Protein AF-A0A9P9MGA3-F1 (afdb_monomer_lite)

Radius of gyration: 17.03 Å; chains: 1; bounding box: 45×36×57 Å

Structure (mmCIF, N/CA/C/O backbone):
data_AF-A0A9P9MGA3-F1
#
_entry.id   AF-A0A9P9MGA3-F1
#
loop_
_atom_site.group_PDB
_atom_site.id
_atom_site.type_symbol
_atom_site.label_atom_id
_atom_site.label_alt_id
_atom_site.label_comp_id
_atom_site.label_asym_id
_atom_site.label_entity_id
_atom_site.label_seq_id
_atom_site.pdbx_PDB_ins_code
_atom_site.Cartn_x
_atom_site.Cartn_y
_atom_site.Cartn_z
_atom_site.occupancy
_atom_site.B_iso_or_equiv
_atom_site.auth_seq_id
_atom_site.auth_comp_id
_atom_site.auth_asym_id
_atom_site.auth_atom_id
_atom_site.pdbx_PDB_model_num
ATOM 1 N N . MET A 1 1 ? 17.250 9.317 36.294 1.00 40.47 1 MET A N 1
ATOM 2 C CA . MET A 1 1 ? 15.876 8.957 35.886 1.00 40.47 1 MET A CA 1
ATOM 3 C C . MET A 1 1 ? 15.989 7.910 34.793 1.00 40.47 1 MET A C 1
ATOM 5 O O . MET A 1 1 ? 16.502 8.236 33.733 1.00 40.47 1 MET A O 1
ATOM 9 N N . ASN A 1 2 ? 15.605 6.663 35.073 1.00 36.94 2 ASN A N 1
ATOM 10 C CA . ASN A 1 2 ? 15.512 5.623 34.048 1.00 36.94 2 ASN A CA 1
ATOM 11 C C . ASN A 1 2 ? 14.217 5.857 33.276 1.00 36.94 2 ASN A C 1
ATOM 13 O O . ASN A 1 2 ? 13.136 5.728 33.847 1.00 36.94 2 ASN A O 1
ATOM 17 N N . VAL A 1 3 ? 14.331 6.238 32.006 1.00 36.50 3 VAL A N 1
ATOM 18 C CA . VAL A 1 3 ? 13.194 6.196 31.087 1.00 36.50 3 VAL A CA 1
ATOM 19 C C . VAL A 1 3 ? 12.823 4.718 30.948 1.00 36.50 3 VAL A C 1
ATOM 21 O O . VAL A 1 3 ? 13.708 3.925 30.614 1.00 36.50 3 VAL A O 1
ATOM 24 N N . PRO A 1 4 ? 11.580 4.305 31.244 1.00 37.50 4 PRO A N 1
ATOM 25 C CA . PRO A 1 4 ? 11.158 2.938 30.997 1.00 37.50 4 PRO A CA 1
ATOM 26 C C . PRO A 1 4 ? 11.356 2.645 29.508 1.00 37.50 4 PRO A C 1
ATOM 28 O O . PRO A 1 4 ? 10.735 3.287 28.661 1.00 37.50 4 PRO A O 1
ATOM 31 N N . GLN A 1 5 ? 12.249 1.708 29.184 1.00 38.81 5 GLN A N 1
ATOM 32 C CA . GLN A 1 5 ? 12.268 1.097 27.863 1.00 38.81 5 GLN A CA 1
ATOM 33 C C . GLN A 1 5 ? 10.964 0.313 27.745 1.00 38.81 5 GLN A C 1
ATOM 35 O O . GLN A 1 5 ? 10.854 -0.802 28.254 1.00 38.81 5 GLN A O 1
ATOM 40 N N . TYR A 1 6 ? 9.947 0.921 27.135 1.00 43.69 6 TYR A N 1
ATOM 41 C CA . TYR A 1 6 ? 8.813 0.156 26.640 1.00 43.69 6 TYR A CA 1
ATOM 42 C C . TYR A 1 6 ? 9.375 -0.942 25.730 1.00 43.69 6 TYR A C 1
ATOM 44 O O . TYR A 1 6 ? 10.249 -0.639 24.910 1.00 43.69 6 TYR A O 1
ATOM 52 N N . PRO A 1 7 ? 8.947 -2.208 25.877 1.00 50.94 7 PRO A N 1
ATOM 53 C CA . PRO A 1 7 ? 9.358 -3.237 24.941 1.00 50.94 7 PRO A CA 1
ATOM 54 C C . PRO A 1 7 ? 8.914 -2.773 23.555 1.00 50.94 7 PRO A C 1
ATOM 56 O O . PRO A 1 7 ? 7.721 -2.571 23.324 1.00 50.94 7 PRO A O 1
ATOM 59 N N . PHE A 1 8 ? 9.878 -2.532 22.663 1.00 59.22 8 PHE A N 1
ATOM 60 C CA . PHE A 1 8 ? 9.578 -2.246 21.268 1.00 59.22 8 PHE A CA 1
ATOM 61 C C . PHE A 1 8 ? 8.663 -3.364 20.765 1.00 59.22 8 PHE A C 1
ATOM 63 O O . PHE A 1 8 ? 8.962 -4.546 20.962 1.00 59.22 8 PHE A O 1
ATOM 70 N N . ALA A 1 9 ? 7.523 -2.994 20.176 1.00 69.62 9 ALA A N 1
ATOM 71 C CA . ALA A 1 9 ? 6.672 -3.963 19.503 1.00 69.62 9 ALA A CA 1
ATOM 72 C C . ALA A 1 9 ? 7.533 -4.760 18.505 1.00 69.62 9 ALA A C 1
ATOM 74 O O . ALA A 1 9 ? 8.448 -4.178 17.908 1.00 69.62 9 ALA A O 1
ATOM 75 N N . PRO A 1 10 ? 7.291 -6.073 18.336 1.00 81.44 10 PRO A N 1
ATOM 76 C CA . PRO A 1 10 ? 8.063 -6.858 17.388 1.00 81.44 10 PRO A CA 1
ATOM 77 C C . PRO A 1 10 ? 7.968 -6.215 15.997 1.00 81.44 10 PRO A C 1
ATOM 79 O O . PRO A 1 10 ? 6.896 -5.712 15.638 1.00 81.44 10 PRO A O 1
ATOM 82 N N . PRO A 1 11 ? 9.057 -6.225 15.211 1.00 84.38 11 PRO A N 1
ATOM 83 C CA . PRO A 1 11 ? 9.019 -5.669 13.872 1.00 84.38 11 PRO A CA 1
ATOM 84 C C . PRO A 1 11 ? 7.942 -6.344 13.021 1.00 84.38 11 PRO A C 1
ATOM 86 O O . PRO A 1 11 ? 7.754 -7.562 13.078 1.00 84.38 11 PRO A O 1
ATOM 89 N N . ILE A 1 12 ? 7.238 -5.551 12.221 1.00 89.12 12 ILE A N 1
ATOM 90 C CA . ILE A 1 12 ? 6.166 -6.026 11.347 1.00 89.12 12 ILE A CA 1
ATOM 91 C C . ILE A 1 12 ? 6.763 -6.389 9.992 1.00 89.12 12 ILE A C 1
ATOM 93 O O . ILE A 1 12 ? 7.404 -5.555 9.360 1.00 89.12 12 ILE A O 1
ATOM 97 N N . ASP A 1 13 ? 6.525 -7.609 9.518 1.00 89.75 13 ASP A N 1
ATOM 98 C CA . ASP A 1 13 ? 6.908 -7.999 8.159 1.00 89.75 13 ASP A CA 1
ATOM 99 C C . ASP A 1 13 ? 6.051 -7.253 7.125 1.00 89.75 13 ASP A C 1
ATOM 101 O O . ASP A 1 13 ? 4.822 -7.352 7.124 1.00 89.75 13 ASP A O 1
ATOM 105 N N . PHE A 1 14 ? 6.700 -6.525 6.220 1.00 88.88 14 PHE A N 1
ATOM 106 C CA . PHE A 1 14 ? 6.055 -5.765 5.159 1.00 88.88 14 PHE A CA 1
ATOM 107 C C . PHE A 1 14 ? 5.218 -6.642 4.219 1.00 88.88 14 PHE A C 1
ATOM 109 O O . PHE A 1 14 ? 4.205 -6.180 3.696 1.00 88.88 14 PHE A O 1
ATOM 116 N N . ASN A 1 15 ? 5.576 -7.917 4.038 1.00 89.56 15 ASN A N 1
ATOM 117 C CA . ASN A 1 15 ? 4.780 -8.871 3.258 1.00 89.56 15 ASN A CA 1
ATOM 118 C C . ASN A 1 15 ? 3.407 -9.161 3.877 1.00 89.56 15 ASN A C 1
ATOM 120 O O . ASN A 1 15 ? 2.505 -9.618 3.175 1.00 89.56 15 ASN A O 1
ATOM 124 N N . HIS A 1 16 ? 3.218 -8.840 5.159 1.00 92.56 16 HIS A N 1
ATOM 125 C CA . HIS A 1 16 ? 1.940 -8.924 5.863 1.00 92.56 16 HIS A CA 1
ATOM 126 C C . HIS A 1 16 ? 1.217 -7.573 5.948 1.00 92.56 16 HIS A C 1
ATOM 128 O O . HIS A 1 16 ? 0.348 -7.391 6.798 1.00 92.56 16 HIS A O 1
ATOM 134 N N . CYS A 1 17 ? 1.549 -6.634 5.063 1.00 93.69 17 CYS A N 1
ATOM 135 C CA . CYS A 1 17 ? 0.910 -5.328 4.975 1.00 93.69 17 CYS A CA 1
ATOM 136 C C . CYS A 1 17 ? 0.296 -5.090 3.591 1.00 93.69 17 CYS A C 1
ATOM 138 O O . CYS A 1 17 ? 0.712 -5.672 2.580 1.00 93.69 17 CYS A O 1
ATOM 140 N N . PHE A 1 18 ? -0.665 -4.168 3.534 1.00 94.75 18 PHE A N 1
ATOM 141 C CA . PHE A 1 18 ? -1.091 -3.549 2.278 1.00 94.75 18 PHE A CA 1
ATOM 142 C C . PHE A 1 18 ? -0.451 -2.181 2.157 1.00 94.75 18 PHE A C 1
ATOM 144 O O . PHE A 1 18 ? -0.343 -1.447 3.133 1.00 94.75 18 PHE A O 1
ATOM 151 N N . ALA A 1 19 ? -0.021 -1.840 0.955 1.00 92.25 19 ALA A N 1
ATOM 152 C CA . ALA A 1 19 ? 0.722 -0.630 0.692 1.00 92.25 19 ALA A CA 1
ATOM 153 C C . ALA A 1 19 ? 0.203 0.058 -0.565 1.00 92.25 19 ALA A C 1
ATOM 155 O O . ALA A 1 19 ? -0.218 -0.587 -1.529 1.00 92.25 19 ALA A O 1
ATOM 156 N N . ARG A 1 20 ? 0.257 1.385 -0.541 1.00 89.69 20 ARG A N 1
ATOM 157 C CA . ARG A 1 20 ? -0.125 2.240 -1.657 1.00 89.69 20 ARG A CA 1
ATOM 158 C C . ARG A 1 20 ? 0.846 3.396 -1.787 1.00 89.69 20 ARG A C 1
ATOM 160 O O . ARG A 1 20 ? 1.176 4.054 -0.803 1.00 89.69 20 ARG A O 1
ATOM 167 N N . TRP A 1 21 ? 1.212 3.673 -3.029 1.00 86.38 21 TRP A N 1
ATOM 168 C CA . TRP A 1 21 ? 1.960 4.858 -3.413 1.00 86.38 21 TRP A CA 1
ATOM 169 C C . TRP A 1 21 ? 1.022 5.919 -3.983 1.00 86.38 21 TRP A C 1
ATOM 171 O O . TRP A 1 21 ? 0.098 5.603 -4.735 1.00 86.38 21 TRP A O 1
ATOM 181 N N . GLN A 1 22 ? 1.266 7.178 -3.642 1.00 85.00 22 GLN A N 1
ATOM 182 C CA . GLN A 1 22 ? 0.522 8.315 -4.174 1.00 85.00 22 GLN A CA 1
ATOM 183 C C . GLN A 1 22 ? 1.463 9.490 -4.424 1.00 85.00 22 GLN A C 1
ATOM 185 O O . GLN A 1 22 ? 2.187 9.903 -3.525 1.00 85.00 22 GLN A O 1
ATOM 190 N N . ILE A 1 23 ? 1.418 10.064 -5.625 1.00 82.12 23 ILE A N 1
ATOM 191 C CA . ILE A 1 23 ? 2.035 11.366 -5.895 1.00 82.12 23 ILE A CA 1
ATOM 192 C C . ILE A 1 23 ? 1.076 12.446 -5.364 1.00 82.12 23 ILE A C 1
ATOM 194 O O . ILE A 1 23 ? -0.118 12.388 -5.682 1.00 82.12 23 ILE A O 1
ATOM 198 N N . PRO A 1 24 ? 1.545 1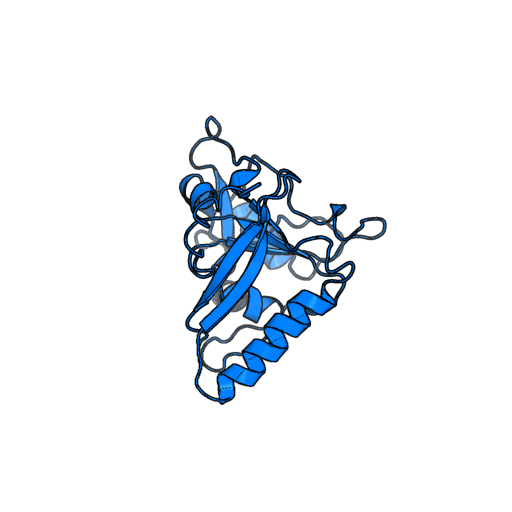3.408 -4.550 1.00 82.56 24 PRO A N 1
ATOM 199 C CA . PRO A 1 24 ? 0.743 14.547 -4.134 1.00 82.56 24 PRO A CA 1
ATOM 200 C C . PRO A 1 24 ? 0.173 15.287 -5.342 1.00 82.56 24 PRO A C 1
ATOM 202 O O . PRO A 1 24 ? 0.877 15.556 -6.317 1.00 82.56 24 PRO A O 1
ATOM 205 N N . ARG A 1 25 ? -1.119 15.611 -5.287 1.00 83.00 25 ARG A N 1
ATOM 206 C CA . ARG A 1 25 ? -1.771 16.414 -6.326 1.00 83.00 25 ARG A CA 1
ATOM 207 C C . ARG A 1 25 ? -1.275 17.858 -6.252 1.00 83.00 25 ARG A C 1
ATOM 209 O O . ARG A 1 25 ? -0.730 18.288 -5.237 1.00 83.00 25 ARG A O 1
ATOM 216 N N . ALA A 1 26 ? -1.513 18.634 -7.308 1.00 83.50 26 ALA A N 1
ATOM 217 C CA . ALA A 1 26 ? -1.229 20.066 -7.288 1.00 83.50 26 ALA A CA 1
ATOM 218 C C . ALA A 1 26 ? -1.895 20.731 -6.065 1.00 83.50 26 ALA A C 1
ATOM 220 O O . ALA A 1 26 ? -3.101 20.599 -5.863 1.00 83.50 26 ALA A O 1
ATOM 221 N N . GLY A 1 27 ? -1.094 21.409 -5.239 1.00 84.56 27 GLY A N 1
ATOM 222 C CA . GLY A 1 27 ? -1.546 22.045 -3.996 1.00 84.56 27 GLY A CA 1
ATOM 223 C C . GLY A 1 27 ? -1.578 21.140 -2.757 1.00 84.56 27 GLY A C 1
ATOM 224 O O . GLY A 1 27 ? -1.837 21.649 -1.672 1.00 84.56 27 GLY A O 1
ATOM 225 N N . GLN A 1 28 ? -1.292 19.839 -2.880 1.00 83.38 28 GLN A N 1
ATOM 226 C CA . GLN A 1 28 ? -1.127 18.938 -1.735 1.00 83.38 28 GLN A CA 1
ATOM 227 C C . GLN A 1 28 ? 0.335 18.867 -1.299 1.00 83.38 28 GLN A C 1
ATOM 229 O O . GLN A 1 28 ? 1.242 18.755 -2.124 1.00 83.38 28 GLN A O 1
ATOM 234 N N . THR A 1 29 ? 0.563 18.849 0.012 1.00 81.81 29 THR A N 1
ATOM 235 C CA . THR A 1 29 ? 1.841 18.404 0.571 1.00 81.81 29 THR A CA 1
ATOM 236 C C . THR A 1 29 ? 1.918 16.873 0.575 1.00 81.81 29 THR A C 1
ATOM 238 O O . THR A 1 29 ? 0.903 16.177 0.472 1.00 81.81 29 THR A O 1
ATOM 241 N N . SER A 1 30 ? 3.115 16.316 0.776 1.00 76.88 30 SER A N 1
ATOM 242 C CA . SER A 1 30 ? 3.289 14.878 1.041 1.00 76.88 30 SER A CA 1
ATOM 243 C C . SER A 1 30 ? 2.470 14.407 2.250 1.00 76.88 30 SER A C 1
ATOM 245 O O . SER A 1 30 ? 2.002 13.274 2.302 1.00 76.88 30 SER A O 1
ATOM 247 N N . LEU A 1 31 ? 2.251 15.295 3.220 1.00 76.94 31 LEU A N 1
ATOM 248 C CA . LEU A 1 31 ? 1.444 15.017 4.397 1.00 76.94 31 LEU A CA 1
ATOM 249 C C . LEU A 1 31 ? -0.048 14.874 4.044 1.00 76.94 31 LEU A C 1
ATOM 251 O O . LEU A 1 31 ? -0.714 13.978 4.565 1.00 76.94 31 LEU A O 1
ATOM 255 N N . ASP A 1 32 ? -0.550 15.715 3.141 1.00 80.81 32 ASP A N 1
ATOM 256 C CA . ASP A 1 32 ? -1.950 15.712 2.688 1.00 80.81 32 ASP A CA 1
ATOM 257 C C . ASP A 1 32 ? -2.254 14.551 1.737 1.00 80.81 32 ASP A C 1
ATOM 259 O O . ASP A 1 32 ? -3.390 14.095 1.638 1.00 80.81 32 ASP A O 1
ATOM 263 N N . ALA A 1 33 ? -1.234 14.060 1.031 1.00 80.19 33 ALA A N 1
ATOM 264 C CA . ALA A 1 33 ? -1.350 12.939 0.104 1.00 80.19 33 ALA A CA 1
ATOM 265 C C . ALA A 1 33 ? -1.396 11.564 0.798 1.00 80.19 33 ALA A C 1
ATOM 267 O O . ALA A 1 33 ? -1.550 10.541 0.127 1.00 80.19 33 ALA A O 1
ATOM 268 N N . ARG A 1 34 ? -1.261 11.518 2.131 1.00 82.81 34 ARG A N 1
ATOM 269 C CA . ARG A 1 34 ? -1.417 10.289 2.918 1.00 82.81 34 ARG A CA 1
ATOM 270 C C . ARG A 1 34 ? -2.865 9.811 2.890 1.00 82.81 34 ARG A C 1
ATOM 272 O O . ARG A 1 34 ? -3.807 10.597 2.827 1.00 82.81 34 ARG A O 1
ATOM 279 N N . VAL A 1 35 ? -3.047 8.500 2.996 1.00 80.19 35 VAL A N 1
ATOM 280 C CA . VAL A 1 35 ? -4.376 7.915 3.165 1.00 80.19 35 VAL A CA 1
ATOM 281 C C . VAL A 1 35 ? -4.889 8.196 4.579 1.00 80.19 35 VAL A C 1
ATOM 283 O O . VAL A 1 35 ? -4.272 7.782 5.554 1.00 80.19 35 VAL A O 1
ATOM 286 N N . THR A 1 36 ? -6.032 8.876 4.676 1.00 71.12 36 THR A N 1
ATOM 287 C CA . THR A 1 36 ? -6.698 9.218 5.948 1.00 71.12 36 THR A CA 1
ATOM 288 C C . THR A 1 36 ? -8.091 8.591 6.092 1.00 71.12 36 THR A C 1
ATOM 290 O O . THR A 1 36 ? -8.759 8.784 7.104 1.00 71.12 36 THR A O 1
ATOM 293 N N . GLN A 1 37 ? -8.552 7.850 5.080 1.00 82.56 37 GLN A N 1
ATOM 294 C CA . GLN A 1 37 ? -9.891 7.259 5.050 1.00 82.56 37 GLN A CA 1
ATOM 295 C C . GLN A 1 37 ? -10.009 6.118 6.064 1.00 82.56 37 GLN A C 1
ATOM 297 O O . GLN A 1 37 ? -9.128 5.274 6.156 1.00 82.56 37 GLN A O 1
ATOM 302 N N . THR A 1 38 ? -11.101 6.057 6.818 1.00 83.62 38 THR A N 1
ATOM 303 C CA . THR A 1 38 ? -11.350 4.994 7.814 1.00 83.62 38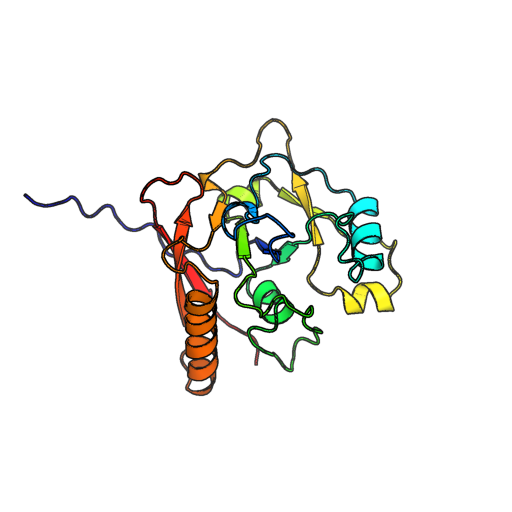 THR A CA 1
ATOM 304 C C . THR A 1 38 ? -12.321 3.927 7.311 1.00 83.62 38 THR A C 1
ATOM 306 O O . THR A 1 38 ? -12.351 2.813 7.835 1.00 83.62 38 THR A O 1
ATOM 309 N N . VAL A 1 39 ? -13.079 4.258 6.264 1.00 84.94 39 VAL A N 1
ATOM 310 C CA . VAL A 1 39 ? -14.063 3.396 5.615 1.00 84.94 39 VAL A CA 1
ATOM 311 C C . VAL A 1 39 ? -13.662 3.188 4.165 1.00 84.94 39 VAL A C 1
ATOM 313 O O . VAL A 1 39 ? -13.370 4.145 3.448 1.00 84.94 39 VAL A O 1
ATOM 316 N N . TRP A 1 40 ? -13.665 1.925 3.753 1.00 88.62 40 TRP A N 1
ATOM 317 C CA . TRP A 1 40 ? -13.379 1.486 2.394 1.00 88.62 40 TRP A CA 1
ATOM 318 C C . TRP A 1 40 ? -14.529 0.625 1.903 1.00 88.62 40 TRP A C 1
ATOM 320 O O . TRP A 1 40 ? -14.913 -0.318 2.591 1.00 88.62 40 TRP A O 1
ATOM 330 N N . ALA A 1 41 ? -15.041 0.934 0.717 1.00 91.62 41 ALA A N 1
ATOM 331 C CA . ALA A 1 41 ? -16.181 0.247 0.119 1.00 91.62 41 ALA A CA 1
ATOM 332 C C . ALA A 1 41 ? -15.977 0.039 -1.390 1.00 91.62 41 ALA A C 1
ATOM 334 O O . ALA A 1 41 ? -16.908 0.215 -2.171 1.00 91.62 41 ALA A O 1
ATOM 335 N N . GLN A 1 42 ? -14.745 -0.268 -1.821 1.00 91.94 42 GLN A N 1
ATOM 336 C CA . GLN A 1 42 ? -14.482 -0.480 -3.246 1.00 91.94 42 GLN A CA 1
ATOM 337 C C . GLN A 1 42 ? -15.227 -1.720 -3.739 1.00 91.94 42 GLN A C 1
ATOM 339 O O . GLN A 1 42 ? -15.232 -2.766 -3.088 1.00 91.94 42 GLN A O 1
ATOM 344 N N . THR A 1 43 ? -15.821 -1.603 -4.917 1.00 92.06 43 THR A N 1
ATOM 345 C CA . THR A 1 43 ? -16.438 -2.713 -5.639 1.00 92.06 43 THR A CA 1
ATOM 346 C C . THR A 1 43 ? -15.526 -3.208 -6.757 1.00 92.06 43 THR A C 1
ATOM 348 O O . THR A 1 43 ? -14.575 -2.532 -7.160 1.00 92.06 43 THR A O 1
ATOM 351 N N . SER A 1 44 ? -15.823 -4.390 -7.291 1.00 91.12 44 SER A N 1
ATOM 352 C CA . SER A 1 44 ? -15.108 -4.953 -8.442 1.00 91.12 44 SER A CA 1
ATOM 353 C C . SER A 1 44 ? -15.209 -4.029 -9.661 1.00 91.12 44 SER A C 1
ATOM 355 O O . SER A 1 44 ? -14.240 -3.860 -10.395 1.00 91.12 44 SER A O 1
ATOM 357 N N . THR A 1 45 ? -16.339 -3.330 -9.820 1.00 89.69 45 THR A N 1
ATOM 358 C CA . THR A 1 45 ? -16.524 -2.295 -10.847 1.00 89.69 45 THR A CA 1
ATOM 359 C C . THR A 1 45 ? -15.596 -1.100 -10.632 1.00 89.69 45 THR A C 1
ATOM 361 O O . THR A 1 45 ? -14.958 -0.664 -11.588 1.00 89.69 45 THR A O 1
ATOM 364 N N . ASP A 1 46 ? -15.467 -0.599 -9.398 1.00 87.12 46 ASP A N 1
ATOM 365 C CA . ASP A 1 46 ? -14.564 0.523 -9.088 1.00 87.12 46 ASP A CA 1
ATOM 366 C C . ASP A 1 46 ? -13.104 0.151 -9.348 1.00 87.12 46 ASP A C 1
ATOM 368 O O . ASP A 1 46 ? -12.335 0.947 -9.894 1.00 87.12 46 ASP A O 1
ATOM 372 N N . PHE A 1 47 ? -12.723 -1.074 -8.975 1.00 88.44 47 PHE A N 1
ATOM 373 C CA . PHE A 1 47 ? -11.402 -1.623 -9.253 1.00 88.44 47 PHE A CA 1
ATOM 374 C C . PHE A 1 47 ? -11.142 -1.693 -10.762 1.00 88.44 47 PHE A C 1
ATOM 376 O O . PHE A 1 47 ? -10.148 -1.154 -11.236 1.00 88.44 47 PHE A O 1
ATOM 383 N N . VAL A 1 48 ? -12.053 -2.292 -11.528 1.00 88.19 48 VAL A N 1
ATOM 384 C CA . VAL A 1 48 ? -11.920 -2.456 -12.985 1.00 88.19 48 VAL A CA 1
ATOM 385 C C . VAL A 1 48 ? -11.866 -1.116 -13.709 1.00 88.19 48 VAL A C 1
ATOM 387 O O . VAL A 1 48 ? -11.032 -0.946 -14.598 1.00 88.19 48 VAL A O 1
ATOM 390 N N . ALA A 1 49 ? -12.722 -0.164 -13.328 1.00 85.81 49 ALA A N 1
ATOM 391 C CA . ALA A 1 49 ? -12.693 1.191 -13.873 1.00 85.81 49 ALA A CA 1
ATOM 392 C C . ALA A 1 49 ? -11.319 1.825 -13.633 1.00 85.81 49 ALA A C 1
ATOM 394 O O . ALA A 1 49 ? -10.640 2.226 -14.572 1.00 85.81 49 ALA A O 1
ATOM 395 N N . THR A 1 50 ? -10.842 1.757 -12.391 1.00 83.62 50 THR A N 1
ATOM 396 C CA . THR A 1 50 ? -9.530 2.281 -12.007 1.00 83.62 50 THR A CA 1
ATOM 397 C C . THR A 1 50 ? -8.374 1.626 -12.769 1.00 83.62 50 THR A C 1
ATOM 399 O O . THR A 1 50 ? -7.404 2.289 -13.128 1.00 83.62 50 THR A O 1
ATOM 402 N N . VAL A 1 51 ? -8.448 0.317 -13.012 1.00 83.44 51 VAL A N 1
ATOM 403 C CA . VAL A 1 51 ? -7.443 -0.417 -13.790 1.00 83.44 51 VAL A CA 1
ATOM 404 C C . VAL A 1 51 ? -7.402 0.065 -15.237 1.00 83.44 51 VAL A C 1
ATOM 406 O O . VAL A 1 51 ? -6.322 0.299 -15.781 1.00 83.44 51 VAL A O 1
ATOM 409 N N . ARG A 1 52 ? -8.566 0.221 -15.869 1.00 84.06 52 ARG A N 1
ATOM 410 C CA . ARG A 1 52 ? -8.665 0.702 -17.255 1.00 84.06 52 ARG A CA 1
ATOM 411 C C . ARG A 1 52 ? -8.178 2.137 -17.384 1.00 84.06 52 ARG A C 1
ATOM 413 O O . ARG A 1 52 ? -7.486 2.466 -18.347 1.00 84.06 52 ARG A O 1
ATOM 420 N N . ASP A 1 53 ? -8.433 2.924 -16.351 1.00 78.69 53 ASP A N 1
ATOM 421 C CA . ASP A 1 53 ? -8.066 4.326 -16.263 1.00 78.69 53 ASP A CA 1
ATOM 422 C C . ASP A 1 53 ? -6.715 4.533 -15.563 1.00 78.69 53 ASP A C 1
ATOM 424 O O . ASP A 1 53 ? -6.390 5.651 -15.185 1.00 78.69 53 ASP A O 1
ATOM 428 N N . MET A 1 54 ? -5.865 3.507 -15.407 1.00 72.19 54 MET A N 1
ATOM 429 C CA . MET A 1 54 ? -4.612 3.612 -14.630 1.00 72.19 54 MET A CA 1
ATOM 430 C C . MET A 1 54 ? -3.632 4.697 -15.128 1.00 72.19 54 MET A C 1
ATOM 432 O O . MET A 1 54 ? -2.739 5.116 -14.391 1.00 72.19 54 MET A O 1
ATOM 436 N N . ASN A 1 55 ? -3.789 5.149 -16.376 1.00 68.06 55 ASN A N 1
ATOM 437 C CA . ASN A 1 55 ? -3.007 6.234 -16.978 1.00 68.06 55 ASN A CA 1
ATOM 438 C C . ASN A 1 55 ? -3.701 7.604 -16.903 1.00 68.06 55 ASN A C 1
ATOM 440 O O . ASN A 1 55 ? -3.114 8.605 -17.312 1.00 68.06 55 ASN A O 1
ATOM 444 N N . ASP A 1 56 ? -4.933 7.662 -16.401 1.00 67.00 56 ASP A N 1
ATOM 445 C CA . ASP A 1 56 ? -5.646 8.904 -16.152 1.00 67.00 56 ASP A CA 1
ATOM 446 C C . ASP A 1 56 ? -5.177 9.522 -14.828 1.00 67.00 56 ASP A C 1
ATOM 448 O O . ASP A 1 56 ? -5.629 9.207 -13.723 1.00 67.00 56 ASP A O 1
ATOM 452 N N . ILE A 1 57 ? -4.205 10.422 -14.956 1.00 58.72 57 ILE A N 1
ATOM 453 C CA . ILE A 1 57 ? -3.589 11.157 -13.847 1.00 58.72 57 ILE A CA 1
ATOM 454 C C . ILE A 1 57 ? -4.550 12.256 -13.320 1.00 58.72 57 ILE A C 1
ATOM 456 O O . ILE A 1 57 ? -4.284 12.866 -12.285 1.00 58.72 57 ILE A O 1
ATOM 460 N N . ALA A 1 58 ? -5.699 12.504 -13.971 1.00 56.72 58 ALA A N 1
ATOM 461 C CA . ALA A 1 58 ? -6.581 13.647 -13.711 1.00 56.72 58 ALA A CA 1
ATOM 462 C C . ALA A 1 58 ? -7.596 13.484 -12.550 1.00 56.72 58 ALA A C 1
ATOM 464 O O . ALA A 1 58 ? -8.503 14.304 -12.424 1.00 56.72 58 ALA A O 1
ATOM 465 N N . ASN A 1 59 ? -7.377 12.536 -11.622 1.00 57.78 59 ASN A N 1
ATOM 466 C CA . ASN A 1 59 ? -8.004 12.417 -10.282 1.00 57.78 59 ASN A CA 1
ATOM 467 C C . ASN A 1 59 ? -9.317 11.619 -10.100 1.00 57.78 59 ASN A C 1
ATOM 469 O O . ASN A 1 59 ? -9.845 11.645 -8.984 1.00 57.78 59 ASN A O 1
ATOM 473 N N . GLY A 1 60 ? -9.805 10.862 -11.087 1.00 62.19 60 GLY A N 1
ATOM 474 C CA . GLY A 1 60 ? -11.031 10.045 -10.945 1.00 62.19 60 GLY A CA 1
ATOM 475 C C . GLY A 1 60 ? -10.850 8.663 -10.298 1.00 62.19 60 GLY A C 1
ATOM 476 O O . GLY A 1 60 ? -11.811 8.070 -9.817 1.00 62.19 60 GLY A O 1
ATOM 477 N N . ASN A 1 61 ? -9.619 8.158 -10.260 1.00 67.50 61 ASN A N 1
ATOM 478 C CA . ASN A 1 61 ? -9.343 6.774 -9.892 1.00 67.50 61 ASN A CA 1
ATOM 479 C C . ASN A 1 61 ? -9.483 6.482 -8.402 1.00 67.50 61 ASN A C 1
ATOM 481 O O . ASN A 1 61 ? -9.000 7.237 -7.547 1.00 67.50 61 ASN A O 1
ATOM 485 N N . SER A 1 62 ? -10.063 5.319 -8.098 1.00 72.94 62 SER A N 1
ATOM 486 C CA . SER A 1 62 ? -10.062 4.811 -6.734 1.00 72.94 62 SER A CA 1
ATOM 487 C C . SER A 1 62 ? -8.634 4.450 -6.303 1.00 72.94 62 SER A C 1
ATOM 489 O O . SER A 1 62 ? -7.804 4.043 -7.116 1.00 72.94 62 SER A O 1
ATOM 491 N N . PRO A 1 63 ? -8.298 4.578 -5.015 1.00 77.19 63 PRO A N 1
ATOM 492 C CA . PRO A 1 63 ? -7.017 4.114 -4.498 1.00 77.19 63 PRO A CA 1
ATOM 493 C C . PRO A 1 63 ? -6.801 2.616 -4.773 1.00 77.19 63 PRO A C 1
ATOM 495 O O . PRO A 1 63 ? -7.608 1.786 -4.364 1.00 77.19 63 PRO A O 1
ATOM 498 N N . LEU A 1 64 ? -5.705 2.265 -5.445 1.00 84.88 64 LEU A N 1
ATOM 499 C CA . LEU A 1 64 ? -5.281 0.876 -5.631 1.00 84.88 64 LEU A CA 1
ATOM 500 C C . LEU A 1 64 ? -4.251 0.466 -4.577 1.00 84.88 64 LEU A C 1
ATOM 502 O O . LEU A 1 64 ? -3.421 1.280 -4.159 1.00 84.88 64 LEU A O 1
ATOM 506 N N . TRP A 1 65 ? -4.285 -0.807 -4.188 1.00 91.88 65 TRP A N 1
ATOM 507 C CA . TRP A 1 65 ? -3.457 -1.379 -3.130 1.00 91.88 65 TRP A CA 1
ATOM 508 C C . TRP A 1 65 ? -2.632 -2.556 -3.635 1.00 91.88 65 TRP A C 1
ATOM 510 O O . TRP A 1 65 ? -3.033 -3.278 -4.546 1.00 91.88 65 TRP A O 1
ATOM 520 N N . LEU A 1 66 ? -1.470 -2.752 -3.016 1.00 92.31 66 LEU A N 1
ATOM 521 C CA . L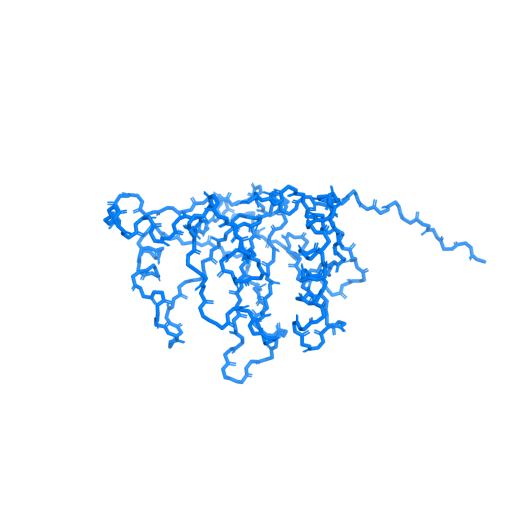EU A 1 66 ? -0.554 -3.851 -3.296 1.00 92.31 66 LEU A CA 1
ATOM 522 C C . LEU A 1 66 ? -0.163 -4.558 -1.998 1.00 92.31 66 LEU A C 1
ATOM 524 O O . LEU A 1 66 ? -0.131 -3.948 -0.930 1.00 92.31 66 LEU A O 1
ATOM 528 N N . SER A 1 67 ? 0.172 -5.845 -2.080 1.00 90.25 67 SER A N 1
ATOM 529 C CA . SER A 1 67 ? 0.698 -6.596 -0.934 1.00 90.25 67 SER A CA 1
ATOM 530 C C . SER A 1 67 ? 2.217 -6.459 -0.837 1.00 90.25 67 SER A C 1
ATOM 532 O O . SER A 1 67 ? 2.927 -6.808 -1.785 1.00 90.25 67 SER A O 1
ATOM 534 N N . GLY A 1 68 ? 2.691 -5.982 0.318 1.00 88.25 68 GLY A N 1
ATOM 535 C CA . GLY A 1 68 ? 4.101 -5.903 0.701 1.00 88.25 68 GLY A CA 1
ATOM 536 C C . GLY A 1 68 ? 5.065 -5.556 -0.425 1.00 88.25 68 GLY A C 1
ATOM 537 O O . GLY A 1 68 ? 4.913 -4.533 -1.093 1.00 88.25 68 GLY A O 1
ATOM 538 N N . ASN A 1 69 ? 6.047 -6.431 -0.661 1.00 85.81 69 ASN A N 1
ATOM 539 C CA . ASN A 1 69 ? 7.137 -6.214 -1.619 1.00 85.81 69 ASN A CA 1
ATOM 540 C C . ASN A 1 69 ? 6.677 -5.916 -3.058 1.00 85.81 69 ASN A C 1
ATOM 542 O O . ASN A 1 69 ? 7.429 -5.296 -3.814 1.00 85.81 69 ASN A O 1
ATOM 546 N N . SER A 1 70 ? 5.447 -6.283 -3.434 1.00 87.94 70 SER A N 1
ATOM 547 C CA . SER A 1 70 ? 4.876 -5.912 -4.736 1.00 87.94 70 SER A CA 1
ATOM 548 C C . SER A 1 70 ? 4.707 -4.398 -4.870 1.00 87.94 70 SER A C 1
ATOM 550 O O . SER A 1 70 ? 4.902 -3.850 -5.948 1.0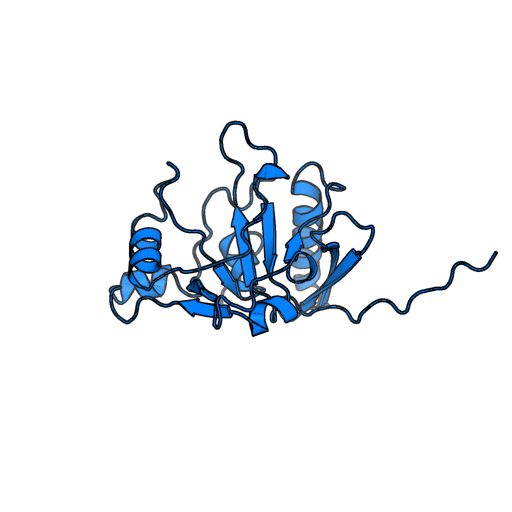0 87.94 70 SER A O 1
ATOM 552 N N . ALA A 1 71 ? 4.421 -3.687 -3.776 1.00 89.06 71 ALA A N 1
ATOM 553 C CA . ALA A 1 71 ? 4.315 -2.230 -3.794 1.00 89.06 71 ALA A CA 1
ATOM 554 C C . ALA A 1 71 ? 5.632 -1.555 -4.202 1.00 89.06 71 ALA A C 1
ATOM 556 O O . ALA A 1 71 ? 5.619 -0.533 -4.881 1.00 89.06 71 ALA A O 1
ATOM 557 N N . LEU A 1 72 ? 6.774 -2.120 -3.803 1.00 86.06 72 LEU A N 1
ATOM 558 C CA . LEU A 1 72 ? 8.097 -1.575 -4.121 1.00 86.06 72 LEU A CA 1
ATOM 559 C C . LEU A 1 72 ? 8.475 -1.814 -5.588 1.00 86.06 72 LEU A C 1
ATOM 561 O O . LEU A 1 72 ? 8.987 -0.904 -6.239 1.00 86.06 72 LEU A O 1
ATOM 565 N N . LEU A 1 73 ? 8.176 -3.005 -6.117 1.00 84.81 73 LEU A N 1
ATOM 566 C CA . LEU A 1 73 ? 8.332 -3.311 -7.542 1.00 84.81 73 LEU A CA 1
ATOM 567 C C . LEU A 1 73 ? 7.439 -2.399 -8.397 1.00 84.81 73 LEU A C 1
ATOM 569 O O . LEU A 1 73 ? 7.883 -1.866 -9.410 1.00 84.81 73 LEU A O 1
ATOM 573 N N . TYR A 1 74 ? 6.190 -2.183 -7.969 1.00 86.62 74 TYR A N 1
ATOM 574 C CA . TYR A 1 74 ? 5.224 -1.371 -8.708 1.00 86.62 74 TYR A CA 1
ATOM 575 C C . TYR A 1 74 ? 5.638 0.097 -8.767 1.00 86.62 74 TYR A C 1
ATOM 577 O O . TYR A 1 74 ? 5.466 0.752 -9.789 1.00 86.62 74 TYR A O 1
ATOM 585 N N . ALA A 1 75 ? 6.246 0.608 -7.696 1.00 85.25 75 ALA A N 1
ATOM 586 C CA . ALA A 1 75 ? 6.819 1.946 -7.690 1.00 85.25 75 ALA A CA 1
ATOM 587 C C . ALA A 1 75 ? 8.181 2.046 -8.393 1.00 85.25 75 ALA A C 1
ATOM 589 O O . ALA A 1 75 ? 8.725 3.139 -8.474 1.00 85.25 75 ALA A O 1
ATOM 590 N N . GLY A 1 76 ? 8.755 0.940 -8.879 1.00 83.25 76 GLY A N 1
ATOM 591 C CA . GLY A 1 76 ? 10.057 0.941 -9.549 1.00 83.25 76 GLY A CA 1
ATOM 592 C C . GLY A 1 76 ? 11.246 1.165 -8.615 1.00 83.25 76 GLY A C 1
ATOM 593 O O . GLY A 1 76 ? 12.330 1.493 -9.089 1.00 83.25 76 GLY A O 1
ATOM 594 N N . ILE A 1 77 ? 11.062 0.978 -7.303 1.00 80.56 77 ILE A N 1
ATOM 595 C CA . ILE A 1 77 ? 12.123 1.141 -6.297 1.00 80.56 77 ILE A CA 1
ATOM 596 C C . ILE A 1 77 ? 13.208 0.073 -6.459 1.00 80.56 77 ILE A C 1
ATOM 598 O O . ILE A 1 77 ? 14.390 0.366 -6.298 1.00 80.56 77 ILE A O 1
ATOM 602 N N . TYR A 1 78 ? 12.810 -1.146 -6.821 1.00 76.38 78 TYR A N 1
ATOM 603 C CA . TYR A 1 78 ? 13.716 -2.186 -7.301 1.00 76.38 78 TYR A CA 1
ATOM 604 C C . TYR A 1 78 ? 13.051 -2.968 -8.440 1.00 76.38 78 TYR A C 1
ATOM 606 O O . TYR A 1 78 ? 11.872 -2.768 -8.745 1.00 76.38 78 TYR A O 1
ATOM 614 N N . ARG A 1 79 ? 13.813 -3.846 -9.096 1.00 74.75 79 ARG A N 1
ATOM 615 C CA . ARG A 1 79 ? 13.329 -4.721 -10.171 1.00 74.75 79 ARG A CA 1
ATOM 616 C C . ARG A 1 79 ? 13.584 -6.175 -9.793 1.00 74.75 79 ARG A C 1
ATOM 618 O O . ARG A 1 79 ? 14.633 -6.482 -9.244 1.00 74.75 79 ARG A O 1
ATOM 625 N N . CYS A 1 80 ? 12.644 -7.051 -10.123 1.00 74.19 80 CYS A N 1
ATOM 626 C CA . CYS A 1 80 ? 12.774 -8.500 -9.997 1.00 74.19 80 CYS A CA 1
ATOM 627 C C . CYS A 1 80 ? 12.587 -9.104 -11.386 1.00 74.19 80 CYS A C 1
ATOM 629 O O . CYS A 1 80 ? 11.690 -8.686 -12.123 1.00 74.19 80 CYS A O 1
ATOM 631 N N . ARG A 1 81 ? 13.445 -10.055 -11.768 1.00 71.75 81 ARG A N 1
ATOM 632 C CA . ARG A 1 81 ? 13.342 -10.700 -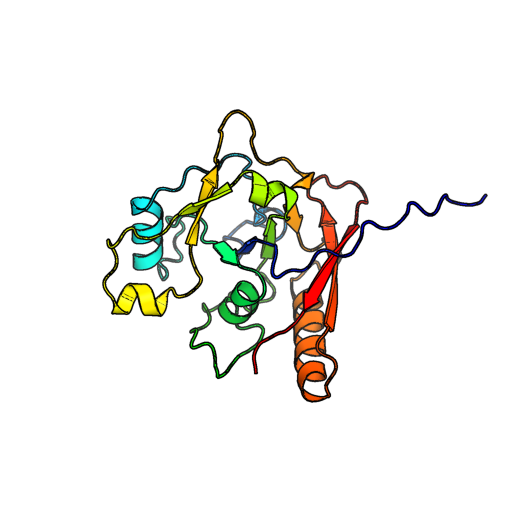13.084 1.00 71.75 81 ARG A CA 1
ATOM 633 C C . ARG A 1 81 ? 12.206 -11.721 -13.115 1.00 71.75 81 ARG A C 1
ATOM 635 O O . ARG A 1 81 ? 11.561 -11.867 -14.150 1.00 71.75 81 ARG A O 1
ATOM 642 N N . ASP A 1 82 ? 11.969 -12.387 -11.990 1.00 75.62 82 ASP A N 1
ATOM 643 C CA . ASP A 1 82 ? 10.994 -13.472 -11.867 1.00 75.62 82 ASP A CA 1
ATOM 644 C C . ASP A 1 82 ? 9.543 -12.973 -11.723 1.00 75.62 82 ASP A C 1
ATOM 646 O O . ASP A 1 82 ? 8.601 -13.727 -11.963 1.00 75.62 82 ASP A O 1
ATOM 650 N N . ILE A 1 83 ? 9.343 -11.696 -11.374 1.00 74.25 83 ILE A N 1
ATOM 651 C CA . ILE A 1 83 ? 8.023 -11.064 -11.258 1.00 74.25 83 ILE A CA 1
ATOM 652 C C . ILE A 1 83 ? 7.887 -9.998 -12.351 1.00 74.25 83 ILE A C 1
ATOM 654 O O . ILE A 1 83 ? 8.373 -8.876 -12.177 1.00 74.25 83 ILE A O 1
ATOM 658 N N . PRO A 1 84 ? 7.218 -10.310 -13.477 1.00 70.00 84 PRO A N 1
ATOM 659 C CA . PRO A 1 84 ? 7.035 -9.360 -14.562 1.00 70.00 84 PRO A CA 1
ATOM 660 C C . PRO A 1 84 ? 6.029 -8.287 -14.139 1.00 70.00 84 PRO A C 1
ATOM 662 O O . PRO A 1 84 ? 4.820 -8.470 -14.251 1.00 70.00 84 PRO A O 1
ATOM 665 N N . MET A 1 85 ? 6.533 -7.155 -13.653 1.00 78.25 85 MET A N 1
ATOM 666 C CA . MET A 1 85 ? 5.717 -5.985 -13.358 1.00 78.25 85 MET A CA 1
ATOM 667 C C . MET A 1 85 ? 6.327 -4.739 -13.980 1.00 78.25 85 MET A C 1
ATOM 669 O O . MET A 1 85 ? 7.496 -4.422 -13.767 1.00 78.25 85 MET A O 1
ATOM 673 N N . THR A 1 86 ? 5.514 -4.028 -14.756 1.00 79.56 86 THR A N 1
ATOM 674 C CA . THR A 1 86 ? 5.868 -2.713 -15.281 1.00 79.56 86 THR A CA 1
ATOM 675 C C . THR A 1 86 ? 5.675 -1.676 -14.177 1.00 79.56 86 THR A C 1
ATOM 677 O O . THR A 1 86 ? 4.557 -1.549 -13.678 1.00 79.56 86 THR A O 1
ATOM 680 N N . PRO A 1 87 ? 6.725 -0.932 -13.782 1.00 83.50 87 PRO A N 1
ATOM 681 C CA . PRO A 1 87 ? 6.575 0.130 -12.801 1.00 83.50 87 PRO A CA 1
ATOM 682 C C . PRO A 1 87 ? 5.648 1.241 -13.292 1.00 83.50 87 PRO A C 1
ATOM 684 O O . PRO A 1 87 ? 5.688 1.617 -14.466 1.00 83.50 87 PRO A O 1
ATOM 687 N N . GLN A 1 88 ? 4.870 1.815 -12.379 1.00 80.81 88 GLN A N 1
ATOM 688 C CA . GLN A 1 88 ? 4.085 3.007 -12.661 1.00 80.81 88 GLN A CA 1
ATOM 689 C C . GLN A 1 88 ? 4.992 4.237 -12.659 1.00 80.81 88 GLN A C 1
ATOM 691 O O . GLN A 1 88 ? 5.689 4.527 -11.683 1.00 80.81 88 GLN A O 1
ATOM 696 N N . TYR A 1 89 ? 4.943 4.987 -13.757 1.00 80.62 89 TYR A N 1
ATOM 697 C CA . TYR A 1 89 ? 5.759 6.178 -13.943 1.00 80.62 89 TYR A CA 1
ATOM 698 C C . TYR A 1 89 ? 5.535 7.212 -12.828 1.00 80.62 89 TYR A C 1
ATOM 700 O O . TYR A 1 89 ? 4.398 7.519 -12.465 1.00 80.62 89 TYR A O 1
ATOM 708 N N . GLY A 1 90 ? 6.630 7.756 -12.294 1.00 77.81 90 GLY A N 1
ATOM 709 C CA . GLY A 1 90 ? 6.618 8.831 -11.303 1.00 77.81 90 GLY A CA 1
ATOM 710 C C . GLY A 1 90 ? 6.382 8.386 -9.858 1.00 77.81 90 GLY A C 1
ATOM 711 O O . GLY A 1 90 ? 6.557 9.203 -8.953 1.00 77.81 90 GLY A O 1
ATOM 712 N N . LEU A 1 91 ? 6.036 7.121 -9.591 1.00 81.88 91 LEU A N 1
ATOM 713 C CA . LEU A 1 91 ? 5.936 6.618 -8.211 1.00 81.88 91 LEU A CA 1
ATOM 714 C C . LEU A 1 91 ? 7.311 6.439 -7.547 1.00 81.88 91 LEU A C 1
ATOM 716 O O . LEU A 1 91 ? 7.414 6.436 -6.318 1.00 81.88 91 LEU A O 1
ATOM 720 N N . ASP A 1 92 ? 8.378 6.383 -8.341 1.00 78.19 92 ASP A N 1
ATOM 721 C CA . ASP A 1 92 ? 9.769 6.462 -7.901 1.00 78.19 92 ASP A CA 1
ATOM 722 C C . ASP A 1 92 ? 10.212 7.895 -7.555 1.00 78.19 92 ASP A C 1
ATOM 724 O O . ASP A 1 92 ? 11.176 8.042 -6.804 1.00 78.19 92 ASP A O 1
ATOM 728 N N . SER A 1 93 ? 9.458 8.936 -7.935 1.00 77.88 93 SER A N 1
ATOM 729 C CA . SER A 1 93 ? 9.776 10.345 -7.630 1.00 77.88 93 SER A CA 1
ATOM 730 C C . SER A 1 93 ? 9.724 10.681 -6.142 1.00 77.88 93 SER A C 1
ATOM 732 O O . SER A 1 93 ? 8.864 10.196 -5.409 1.00 77.88 93 SER A O 1
ATOM 734 N N . ASP A 1 94 ? 10.578 11.578 -5.669 1.00 76.19 94 ASP A N 1
ATOM 735 C CA . ASP A 1 94 ? 10.668 11.887 -4.238 1.00 76.19 94 ASP A CA 1
ATOM 736 C C . ASP A 1 94 ? 9.433 12.575 -3.653 1.00 76.19 94 ASP A C 1
ATOM 738 O O . ASP A 1 94 ? 9.270 12.635 -2.440 1.00 76.19 94 ASP A O 1
ATOM 742 N N . ALA A 1 95 ? 8.520 13.056 -4.490 1.00 76.50 95 ALA A N 1
ATOM 743 C CA . ALA A 1 95 ? 7.234 13.546 -4.019 1.00 76.50 95 ALA A CA 1
ATOM 744 C C . ALA A 1 95 ? 6.300 12.404 -3.577 1.00 76.50 95 ALA A C 1
ATOM 746 O O . ALA A 1 95 ? 5.405 12.633 -2.769 1.00 76.50 95 ALA A O 1
ATOM 747 N N . ALA A 1 96 ? 6.478 11.181 -4.092 1.00 80.56 96 ALA A N 1
ATOM 748 C CA . ALA A 1 96 ? 5.546 10.087 -3.848 1.00 80.56 96 ALA A CA 1
ATOM 749 C C . ALA A 1 96 ? 5.554 9.604 -2.388 1.00 80.56 96 ALA A C 1
ATOM 751 O O . ALA A 1 96 ? 6.598 9.390 -1.771 1.00 80.56 96 ALA A O 1
ATOM 752 N N . VAL A 1 97 ? 4.355 9.359 -1.870 1.00 82.44 97 VAL A N 1
ATOM 753 C CA . VAL A 1 97 ? 4.066 8.990 -0.485 1.00 82.44 97 VAL A CA 1
ATOM 754 C C . VAL A 1 97 ? 3.652 7.529 -0.418 1.00 82.44 97 VAL A C 1
ATOM 756 O O . VAL A 1 97 ? 2.765 7.109 -1.159 1.00 82.44 97 VAL A O 1
ATOM 759 N N . LEU A 1 98 ? 4.254 6.768 0.499 1.00 86.50 98 LEU A N 1
ATOM 760 C CA . LEU A 1 98 ? 3.838 5.409 0.845 1.00 86.50 98 LEU A CA 1
ATOM 761 C C . LEU A 1 98 ? 2.905 5.446 2.058 1.00 86.50 98 LEU A C 1
ATOM 763 O O . LEU A 1 98 ? 3.297 5.881 3.143 1.00 86.50 98 LEU A O 1
ATOM 767 N N . SER A 1 99 ? 1.683 4.957 1.875 1.00 88.88 99 SER A N 1
ATOM 768 C CA . SER A 1 99 ? 0.757 4.641 2.966 1.00 88.88 99 SER A CA 1
ATOM 769 C C . SER A 1 99 ? 0.696 3.129 3.147 1.00 88.88 99 SER A C 1
ATOM 771 O O . SER A 1 99 ? 0.612 2.397 2.159 1.00 88.88 99 SER A O 1
ATOM 773 N N . ILE A 1 100 ? 0.729 2.665 4.395 1.00 91.62 100 ILE A N 1
ATOM 774 C CA . ILE A 1 100 ? 0.702 1.244 4.744 1.00 91.62 100 ILE A CA 1
ATOM 775 C C . ILE A 1 100 ? -0.477 0.977 5.672 1.00 91.62 100 ILE A C 1
ATOM 777 O O . ILE A 1 100 ? -0.654 1.675 6.667 1.00 91.62 100 ILE A O 1
ATOM 781 N N . ILE A 1 101 ? -1.245 -0.063 5.368 1.00 93.62 101 ILE A N 1
ATOM 782 C CA . ILE A 1 101 ? -2.183 -0.684 6.299 1.00 93.62 101 ILE A CA 1
ATOM 783 C C . ILE A 1 101 ? -1.459 -1.846 6.973 1.00 93.62 101 ILE A C 1
ATOM 785 O O . ILE A 1 101 ? -0.948 -2.750 6.304 1.00 93.62 101 ILE A O 1
ATOM 789 N N . LEU A 1 102 ? -1.399 -1.788 8.298 1.00 93.44 102 LEU A N 1
ATOM 790 C CA . LEU A 1 102 ? -0.750 -2.765 9.163 1.00 93.44 102 LEU A CA 1
ATOM 791 C C . LEU A 1 102 ? -1.608 -4.032 9.315 1.00 93.44 102 LEU A C 1
ATOM 793 O O . LEU A 1 102 ? -2.814 -3.989 9.051 1.00 93.44 102 LEU A O 1
ATOM 797 N N . PRO A 1 103 ? -1.043 -5.152 9.811 1.00 94.69 103 PRO A N 1
ATOM 798 C CA . PRO A 1 103 ? -1.788 -6.397 10.006 1.00 94.69 103 PRO A CA 1
ATOM 799 C C . PRO A 1 103 ? -3.090 -6.239 10.809 1.00 94.69 103 PRO A C 1
ATOM 801 O O . PRO A 1 103 ? -4.084 -6.899 10.509 1.00 94.69 103 PRO A O 1
ATOM 804 N N . SER A 1 104 ? -3.119 -5.330 11.792 1.00 93.44 104 SER A N 1
ATOM 805 C CA . SER A 1 104 ? -4.331 -5.033 12.567 1.00 93.44 104 SER A CA 1
ATOM 806 C C . SER A 1 104 ? -5.461 -4.444 11.716 1.00 93.44 104 SER A C 1
ATOM 808 O O . SER A 1 104 ? -6.629 -4.738 11.965 1.00 93.44 104 SER A O 1
ATOM 810 N N . GLY A 1 105 ? -5.121 -3.651 10.697 1.00 94.00 105 GLY A N 1
ATOM 811 C CA . GLY A 1 105 ? -6.068 -3.123 9.721 1.00 94.00 105 GLY A CA 1
ATOM 812 C C . GLY A 1 105 ? -6.470 -4.150 8.674 1.00 94.00 105 GLY A C 1
ATOM 813 O O . GLY A 1 105 ? -7.640 -4.229 8.311 1.00 94.00 105 GLY A O 1
ATOM 814 N N . LEU A 1 106 ? -5.531 -4.991 8.228 1.00 94.94 106 LEU A N 1
ATOM 815 C CA . LEU A 1 106 ? -5.818 -6.071 7.276 1.00 94.94 106 LEU A CA 1
ATOM 816 C C . LEU A 1 106 ? -6.886 -7.029 7.805 1.00 94.94 106 LEU A C 1
ATOM 818 O O . LEU A 1 106 ? -7.737 -7.461 7.037 1.00 94.94 106 LEU A O 1
ATOM 822 N N . ALA A 1 107 ? -6.894 -7.303 9.112 1.00 95.50 107 ALA A N 1
ATOM 823 C CA . ALA A 1 107 ? -7.915 -8.135 9.752 1.00 95.50 107 ALA A CA 1
ATOM 824 C C . ALA A 1 107 ? -9.354 -7.592 9.605 1.00 95.50 107 ALA A C 1
ATOM 826 O O . ALA A 1 107 ? -10.309 -8.320 9.863 1.00 95.50 107 ALA A O 1
ATOM 827 N N . LYS A 1 108 ? -9.516 -6.328 9.194 1.00 96.25 108 LYS A N 1
ATOM 828 C CA . LYS A 1 108 ? -10.805 -5.650 8.994 1.00 96.25 108 LYS A CA 1
ATOM 829 C C . LYS A 1 108 ? -11.179 -5.495 7.520 1.00 96.25 108 LYS A C 1
ATOM 831 O O . LYS A 1 108 ? -12.237 -4.950 7.213 1.00 96.25 108 LYS A O 1
ATOM 836 N N . LEU A 1 109 ? -10.312 -5.932 6.608 1.00 95.88 109 LEU A N 1
ATOM 837 C CA . LEU A 1 109 ? -10.431 -5.690 5.176 1.00 95.88 109 LEU A CA 1
ATOM 838 C C . LEU A 1 109 ? -10.480 -6.997 4.394 1.00 95.88 109 LEU A C 1
ATOM 840 O O . LEU A 1 109 ? -9.817 -7.976 4.728 1.00 95.88 109 LEU A O 1
ATOM 844 N N . ARG A 1 110 ? -11.198 -6.974 3.274 1.00 95.31 110 ARG A N 1
ATOM 845 C CA . ARG A 1 110 ? -11.077 -7.981 2.217 1.00 95.31 110 ARG A CA 1
ATOM 846 C C . ARG A 1 110 ? -10.557 -7.333 0.942 1.00 95.31 110 ARG A C 1
ATOM 848 O O . ARG A 1 110 ? -10.848 -6.170 0.658 1.00 95.31 110 ARG A O 1
ATOM 855 N N . LYS A 1 111 ? -9.783 -8.106 0.181 1.00 94.31 111 LYS A N 1
ATOM 856 C CA . LYS A 1 111 ? -9.354 -7.717 -1.163 1.00 94.31 111 LYS A CA 1
ATOM 857 C C . LYS A 1 111 ? -10.547 -7.752 -2.109 1.00 94.31 111 LYS A C 1
ATOM 859 O O . LYS A 1 111 ? -11.436 -8.589 -1.961 1.00 94.31 111 LYS A O 1
ATOM 864 N N . VAL A 1 112 ? -10.520 -6.856 -3.079 1.00 92.56 112 VAL A N 1
ATOM 865 C CA . VAL A 1 112 ? -11.500 -6.737 -4.150 1.00 92.56 112 VAL A CA 1
ATOM 866 C C . VAL A 1 112 ? -10.752 -6.932 -5.461 1.00 92.56 112 VAL A C 1
ATOM 868 O O . VAL A 1 112 ? -9.768 -6.238 -5.730 1.00 92.56 112 VAL A O 1
ATOM 871 N N . SER A 1 113 ? -11.188 -7.931 -6.219 1.00 88.50 113 SER A N 1
ATOM 872 C CA . SER A 1 113 ? -10.660 -8.319 -7.526 1.00 88.50 113 SER A CA 1
ATOM 873 C C . SER A 1 113 ? -11.557 -7.812 -8.653 1.00 88.50 113 SER A C 1
ATOM 875 O O . SER A 1 113 ? -12.548 -7.130 -8.418 1.00 88.50 113 SER A O 1
ATOM 877 N N . ASP A 1 114 ? -11.211 -8.142 -9.894 1.00 86.31 114 ASP A N 1
ATOM 878 C CA . ASP A 1 114 ? -12.020 -7.830 -11.069 1.00 86.31 114 ASP A CA 1
ATOM 879 C C . ASP A 1 114 ? -13.244 -8.730 -11.243 1.00 86.31 114 ASP A C 1
ATOM 881 O O . ASP A 1 114 ? -14.108 -8.405 -12.045 1.00 86.31 114 ASP A O 1
ATOM 885 N N . ASP A 1 115 ? -13.320 -9.863 -10.545 1.00 86.56 115 ASP A N 1
ATOM 886 C CA . ASP A 1 115 ? -14.393 -10.860 -10.677 1.00 86.56 115 ASP A CA 1
ATOM 887 C C . ASP A 1 115 ? -14.631 -11.324 -12.131 1.00 86.56 115 ASP A C 1
ATOM 889 O O . ASP A 1 115 ? -15.754 -11.626 -12.537 1.00 86.56 115 ASP A O 1
ATOM 893 N N . GLY A 1 116 ? -13.559 -11.389 -12.932 1.00 83.94 116 GLY A N 1
ATOM 894 C CA . GLY A 1 116 ? -13.600 -11.792 -14.339 1.00 83.94 116 GLY A CA 1
ATOM 895 C C . GLY A 1 116 ? -14.022 -10.681 -15.304 1.00 83.94 116 GLY A C 1
ATOM 896 O O . GLY A 1 116 ? -14.278 -10.957 -16.475 1.00 83.94 116 GLY A O 1
ATOM 897 N N . LEU A 1 117 ? -14.118 -9.433 -14.836 1.00 87.00 117 LEU A N 1
ATOM 898 C CA . LEU A 1 117 ? -14.468 -8.278 -15.666 1.00 87.00 117 LEU A CA 1
ATOM 899 C C . LEU A 1 117 ? -13.287 -7.747 -16.494 1.00 87.00 117 LEU A C 1
ATOM 901 O O . LEU A 1 117 ? -13.512 -6.973 -17.431 1.00 87.00 117 LEU A O 1
ATOM 905 N N . LEU A 1 118 ? -12.049 -8.125 -16.155 1.00 85.88 118 LEU A N 1
ATOM 906 C CA . LEU A 1 118 ? -10.858 -7.820 -16.949 1.00 85.88 118 LEU A CA 1
ATOM 907 C C . LEU A 1 118 ? -10.577 -8.940 -17.958 1.00 85.88 118 LEU A C 1
ATOM 909 O O . LEU A 1 118 ? -10.761 -10.126 -17.690 1.00 85.88 118 LEU A O 1
ATOM 913 N N . SER A 1 119 ? -10.088 -8.563 -19.137 1.00 86.00 119 SER A N 1
ATOM 914 C CA . SER A 1 119 ? -9.492 -9.509 -20.081 1.00 86.00 119 SER A CA 1
ATOM 915 C C . SER A 1 119 ? -8.212 -10.125 -19.506 1.00 86.00 119 SER A C 1
ATOM 917 O O . SER A 1 119 ? -7.552 -9.535 -18.653 1.00 86.00 119 SER A O 1
ATOM 919 N N . GLN A 1 120 ? -7.797 -11.288 -20.021 1.00 82.62 120 GLN A N 1
ATOM 920 C CA . GLN A 1 120 ? -6.579 -11.964 -19.554 1.00 82.62 120 GLN A CA 1
ATOM 921 C C . GLN A 1 120 ? -5.331 -11.067 -19.640 1.00 82.62 120 GLN A C 1
ATOM 923 O O . GLN A 1 120 ? -4.459 -11.135 -18.773 1.00 82.62 120 GLN A O 1
ATOM 928 N N . ASP A 1 121 ? -5.249 -10.217 -20.665 1.00 79.81 121 ASP A N 1
ATOM 929 C CA . ASP A 1 121 ? -4.135 -9.287 -20.837 1.00 79.81 121 ASP A CA 1
ATOM 930 C C . ASP A 1 121 ? -4.210 -8.109 -19.858 1.00 79.81 121 ASP A C 1
ATOM 932 O O . ASP A 1 121 ? -3.182 -7.714 -19.306 1.00 79.81 121 ASP A O 1
ATOM 936 N N . GLU A 1 122 ? -5.405 -7.585 -19.568 1.00 81.69 122 GLU A N 1
ATOM 937 C CA . GLU A 1 122 ? -5.596 -6.590 -18.506 1.00 81.69 122 GLU A CA 1
ATOM 938 C C . GLU A 1 122 ? -5.227 -7.174 -17.133 1.00 81.69 122 GLU A C 1
ATOM 940 O O . GLU A 1 122 ? -4.423 -6.572 -16.422 1.00 81.69 122 GLU A O 1
ATOM 945 N N . SER A 1 123 ? -5.717 -8.373 -16.790 1.00 78.94 123 SER A N 1
ATOM 946 C CA . SER A 1 123 ? -5.399 -9.057 -15.527 1.00 78.94 123 SER A CA 1
ATOM 947 C C . SER A 1 123 ? -3.894 -9.298 -15.364 1.00 78.94 123 SER A C 1
ATOM 949 O O . SER A 1 123 ? -3.339 -9.088 -14.285 1.00 78.94 123 SER A O 1
ATOM 951 N N . ARG A 1 124 ? -3.192 -9.690 -16.438 1.00 75.25 124 ARG A N 1
ATOM 952 C CA . ARG A 1 124 ? -1.725 -9.850 -16.423 1.00 75.25 124 ARG A CA 1
ATOM 953 C C . ARG A 1 124 ? -0.991 -8.534 -16.183 1.00 75.25 124 ARG A C 1
ATOM 955 O O . ARG A 1 124 ? 0.035 -8.544 -15.511 1.00 75.25 124 ARG A O 1
ATOM 962 N N . ARG A 1 125 ? -1.492 -7.418 -16.725 1.00 71.81 125 ARG A N 1
ATOM 963 C CA . ARG A 1 125 ? -0.875 -6.091 -16.556 1.00 71.81 125 ARG A CA 1
ATOM 964 C C . ARG A 1 125 ? -0.990 -5.572 -15.127 1.00 71.81 125 ARG A C 1
ATOM 966 O O . ARG A 1 125 ? -0.057 -4.928 -14.658 1.00 71.81 125 ARG A O 1
ATOM 973 N N . VAL A 1 126 ? -2.103 -5.846 -14.449 1.00 73.56 126 VAL A N 1
ATOM 974 C CA . VAL A 1 126 ? -2.319 -5.381 -13.068 1.00 73.56 126 VAL A CA 1
ATOM 975 C C . VAL A 1 126 ? -1.699 -6.285 -12.017 1.00 73.56 126 VAL A C 1
ATOM 977 O O . VAL A 1 126 ? -1.380 -5.803 -10.934 1.00 73.56 126 VAL A O 1
ATOM 980 N N . GLY A 1 127 ? -1.496 -7.568 -12.330 1.00 76.94 127 GLY A N 1
ATOM 981 C CA . GLY A 1 127 ? -0.759 -8.519 -11.501 1.00 76.94 127 GLY A CA 1
ATOM 982 C C . GLY A 1 127 ? -1.178 -8.489 -10.018 1.00 76.94 127 GLY A C 1
ATOM 983 O O . GLY A 1 127 ? -2.244 -9.003 -9.688 1.00 76.94 127 GLY A O 1
ATOM 984 N N . PRO A 1 128 ? -0.355 -7.929 -9.108 1.00 82.44 128 PRO A N 1
ATOM 985 C CA . PRO A 1 128 ? -0.598 -7.927 -7.660 1.00 82.44 128 PRO A CA 1
ATOM 986 C C . PRO A 1 128 ? -1.496 -6.789 -7.137 1.00 82.44 128 PRO A C 1
ATOM 988 O O . PRO A 1 128 ? -1.613 -6.637 -5.916 1.00 82.44 128 PRO A O 1
ATOM 991 N N . ILE A 1 129 ? -2.074 -5.962 -8.011 1.00 87.44 129 ILE A N 1
ATOM 992 C CA . ILE A 1 129 ? -2.901 -4.813 -7.623 1.00 87.44 129 ILE A CA 1
ATOM 993 C C . ILE A 1 129 ? -4.339 -5.256 -7.318 1.00 87.44 129 ILE A C 1
ATOM 995 O O . ILE A 1 129 ? -4.917 -6.059 -8.045 1.00 87.44 129 ILE A O 1
ATOM 999 N N . PHE A 1 130 ? -4.936 -4.704 -6.262 1.00 91.81 130 PHE A N 1
ATOM 1000 C CA . PHE A 1 130 ? -6.322 -4.964 -5.862 1.00 91.81 130 PHE A CA 1
ATOM 1001 C C . PHE A 1 130 ? -6.983 -3.720 -5.251 1.00 91.81 130 PHE A C 1
ATOM 1003 O O . PHE A 1 130 ? -6.309 -2.781 -4.816 1.00 91.81 130 PHE A O 1
ATOM 1010 N N . GLY A 1 131 ? -8.315 -3.721 -5.197 1.00 92.00 131 GLY A N 1
ATOM 1011 C CA . GLY A 1 131 ? -9.087 -2.826 -4.331 1.00 92.00 131 GLY A CA 1
ATOM 1012 C C . GLY A 1 131 ? -9.254 -3.412 -2.926 1.00 92.00 131 GLY A C 1
ATOM 1013 O O . GLY A 1 131 ? -8.964 -4.586 -2.689 1.00 92.00 131 GLY A O 1
ATOM 1014 N N . ILE A 1 132 ? -9.751 -2.618 -1.982 1.00 94.31 132 ILE A N 1
ATOM 1015 C CA . ILE A 1 132 ? -10.085 -3.065 -0.626 1.00 94.31 132 ILE A CA 1
ATOM 1016 C C . ILE A 1 132 ? -11.480 -2.596 -0.215 1.00 94.31 132 ILE A C 1
ATOM 1018 O O . ILE A 1 132 ? -11.953 -1.525 -0.594 1.00 94.31 132 ILE A O 1
ATOM 1022 N N . THR A 1 133 ? -12.128 -3.390 0.626 1.00 94.75 133 THR A N 1
ATOM 1023 C CA . THR A 1 133 ? -13.375 -3.012 1.293 1.00 94.75 133 THR A CA 1
ATOM 1024 C C . THR A 1 133 ? -13.363 -3.525 2.723 1.00 94.75 133 THR A C 1
ATOM 1026 O O . THR A 1 133 ? -12.744 -4.555 3.010 1.00 94.75 133 THR A O 1
ATOM 1029 N N . LEU A 1 134 ? -14.049 -2.822 3.622 1.00 95.81 134 LEU A N 1
ATOM 1030 C CA . LEU A 1 134 ? -14.280 -3.306 4.978 1.00 95.81 134 LEU A CA 1
ATOM 1031 C C . LEU A 1 134 ? -15.064 -4.621 4.949 1.00 95.81 134 LEU A C 1
ATOM 1033 O O . LEU A 1 134 ? -15.919 -4.843 4.087 1.00 95.81 134 LEU A O 1
ATOM 1037 N N . ILE A 1 135 ? -14.734 -5.494 5.897 1.00 96.00 135 ILE A N 1
ATOM 1038 C CA . ILE A 1 135 ? -15.506 -6.702 6.198 1.00 96.00 135 ILE A CA 1
ATOM 1039 C C . ILE A 1 135 ? -16.774 -6.321 6.973 1.00 96.00 135 ILE A C 1
ATOM 1041 O O . ILE A 1 135 ? -17.833 -6.884 6.719 1.00 96.00 135 ILE A O 1
ATOM 1045 N N . ASP A 1 136 ? -16.655 -5.357 7.889 1.00 92.44 136 ASP A N 1
ATOM 1046 C CA . ASP A 1 136 ? -17.737 -4.861 8.735 1.00 92.44 136 ASP A CA 1
ATOM 1047 C C . ASP A 1 136 ? -17.614 -3.340 8.909 1.00 92.44 136 ASP A C 1
ATOM 1049 O O . ASP A 1 136 ? -16.618 -2.839 9.437 1.00 92.44 136 ASP A O 1
ATOM 1053 N N . GLU A 1 137 ? -18.631 -2.599 8.468 1.00 88.88 137 GLU A N 1
ATOM 1054 C CA . GLU A 1 137 ? -18.688 -1.138 8.591 1.00 88.88 137 GLU A CA 1
ATOM 1055 C C . GLU A 1 137 ? -18.782 -0.666 10.052 1.00 88.88 137 GLU A C 1
ATOM 1057 O O . GLU A 1 137 ? -18.366 0.451 10.363 1.00 88.88 137 GLU A O 1
ATOM 1062 N N . GLY A 1 138 ? -19.254 -1.520 10.969 1.00 92.00 138 GLY A N 1
ATOM 1063 C CA . GLY A 1 138 ? -19.260 -1.256 12.411 1.00 92.00 138 GLY A CA 1
ATOM 1064 C C . GLY A 1 138 ? -17.867 -1.275 13.051 1.00 92.00 138 GLY A C 1
ATOM 1065 O O . GLY A 1 138 ? -17.700 -0.794 14.172 1.00 92.00 138 GLY A O 1
ATOM 1066 N N . HIS A 1 139 ? -16.856 -1.781 12.338 1.00 93.19 139 HIS A N 1
ATOM 1067 C CA . HIS A 1 139 ? -15.473 -1.882 12.802 1.00 93.19 139 HIS A CA 1
ATOM 1068 C C . HIS A 1 139 ? -14.500 -1.241 11.796 1.00 93.19 139 HIS A C 1
ATOM 1070 O O . HIS A 1 139 ? -13.690 -1.942 11.180 1.00 93.19 139 HIS A O 1
ATOM 1076 N N . PRO A 1 140 ? -14.529 0.097 11.635 1.00 94.31 140 PRO A N 1
ATOM 1077 C CA . PRO A 1 140 ? -13.691 0.784 10.662 1.00 94.31 140 PRO A CA 1
ATOM 1078 C C . PRO A 1 140 ? -12.198 0.694 11.005 1.00 94.31 140 PRO A C 1
ATOM 1080 O O . PRO A 1 140 ? -11.779 0.322 12.115 1.00 94.31 140 PRO A O 1
ATOM 1083 N N . LEU A 1 141 ? -11.370 1.076 10.033 1.00 92.19 141 LEU A N 1
ATOM 1084 C CA . LEU A 1 141 ? -9.949 1.299 10.275 1.00 92.19 141 LEU A CA 1
ATOM 1085 C C . LEU A 1 141 ? -9.775 2.496 11.211 1.00 92.19 141 LEU A C 1
ATOM 1087 O O . LEU A 1 141 ? -10.501 3.487 11.132 1.00 92.19 141 LEU A O 1
ATOM 1091 N N . VAL A 1 142 ? -8.797 2.400 12.099 1.00 90.62 142 VAL A N 1
ATOM 1092 C CA . VAL A 1 142 ? -8.441 3.448 13.064 1.00 90.62 142 VAL A CA 1
ATOM 1093 C C . VAL A 1 142 ? -6.985 3.870 12.858 1.00 90.62 142 VAL A C 1
ATOM 1095 O O . VAL A 1 142 ? -6.234 3.126 12.234 1.00 90.62 142 VAL A O 1
ATOM 1098 N N . PRO A 1 143 ? -6.534 5.018 13.396 1.00 88.12 143 PRO A N 1
ATOM 1099 C CA . PRO A 1 143 ? -5.156 5.493 13.235 1.00 88.12 143 PRO A CA 1
ATOM 1100 C C . PRO A 1 143 ? -4.061 4.429 13.421 1.00 88.12 143 PRO A C 1
ATOM 1102 O O . PRO A 1 143 ? -3.173 4.300 12.584 1.00 88.12 143 PRO A O 1
ATOM 1105 N N . ARG A 1 144 ? -4.160 3.593 14.461 1.00 88.06 144 ARG A N 1
ATOM 1106 C CA . ARG A 1 144 ? -3.185 2.519 14.732 1.00 88.06 144 ARG A CA 1
ATOM 1107 C C . ARG A 1 144 ? -3.127 1.406 13.678 1.00 88.06 144 ARG A C 1
ATOM 1109 O O . ARG A 1 144 ? -2.225 0.583 13.729 1.00 88.06 144 ARG A O 1
ATOM 1116 N N . ASP A 1 145 ? -4.095 1.343 12.767 1.00 91.81 145 ASP A N 1
ATOM 1117 C CA . ASP A 1 145 ? -4.103 0.388 11.654 1.00 91.81 145 ASP A CA 1
ATOM 1118 C C . ASP A 1 145 ? -3.258 0.869 10.474 1.00 91.81 145 ASP A C 1
ATOM 1120 O O . ASP A 1 145 ? -3.066 0.128 9.511 1.00 91.81 145 ASP A O 1
ATOM 1124 N N . TYR A 1 146 ? -2.747 2.097 10.550 1.00 89.81 146 TYR A N 1
ATOM 1125 C CA . TYR A 1 146 ? -1.974 2.730 9.504 1.00 89.81 146 TYR A CA 1
ATOM 1126 C C . TYR A 1 146 ? -0.565 3.067 9.977 1.00 89.81 146 TYR A C 1
ATOM 1128 O O . TYR A 1 146 ? -0.347 3.554 11.088 1.00 89.81 14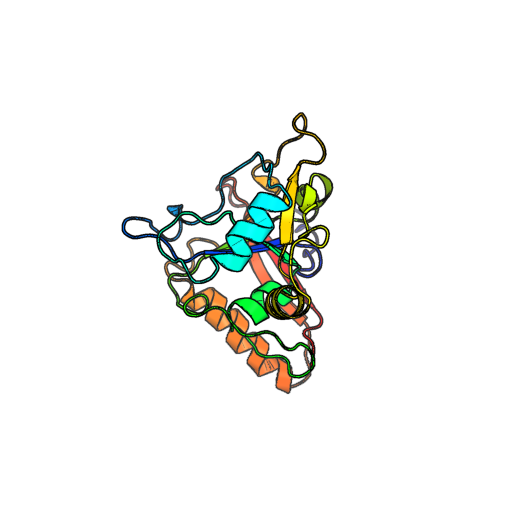6 TYR A O 1
ATOM 1136 N N . ALA A 1 147 ? 0.384 2.890 9.067 1.00 88.06 147 ALA A N 1
ATOM 1137 C CA . ALA A 1 147 ? 1.708 3.473 9.162 1.00 88.06 147 ALA A CA 1
ATOM 1138 C C . ALA A 1 147 ? 1.987 4.310 7.917 1.00 88.06 147 ALA A C 1
ATOM 1140 O O . ALA A 1 147 ? 1.541 4.011 6.805 1.00 88.06 147 ALA A O 1
ATOM 1141 N N . TYR A 1 148 ? 2.755 5.369 8.108 1.00 80.56 148 TYR A N 1
ATOM 1142 C CA . TYR A 1 148 ? 3.233 6.205 7.023 1.00 80.56 148 TYR A CA 1
ATOM 1143 C C . TYR A 1 148 ? 4.684 6.596 7.287 1.00 80.56 148 TYR A C 1
ATOM 1145 O O . TYR A 1 148 ? 5.228 6.444 8.385 1.00 80.56 148 TYR A O 1
ATOM 1153 N N . ILE A 1 149 ? 5.339 7.077 6.243 1.00 71.19 149 ILE A N 1
ATOM 1154 C CA . ILE A 1 149 ? 6.736 7.486 6.327 1.00 71.19 149 ILE A CA 1
ATOM 1155 C C . ILE A 1 149 ? 6.816 8.774 7.162 1.00 71.19 149 ILE A C 1
ATOM 1157 O O . ILE A 1 149 ? 6.153 9.750 6.806 1.00 71.19 149 ILE A O 1
ATOM 1161 N N . PRO A 1 150 ? 7.610 8.824 8.246 1.00 56.53 150 PRO A N 1
ATOM 1162 C CA . PRO A 1 150 ? 7.702 10.002 9.095 1.00 56.53 150 PRO A CA 1
ATOM 1163 C C . PRO A 1 150 ? 8.129 11.239 8.301 1.00 56.53 150 PRO A C 1
ATOM 1165 O O . PRO A 1 150 ? 8.979 11.160 7.414 1.00 56.53 150 PRO A O 1
ATOM 1168 N N . ASN A 1 151 ? 7.661 12.410 8.735 1.00 46.84 151 ASN A N 1
ATOM 1169 C CA . ASN A 1 151 ? 8.034 13.717 8.179 1.00 46.84 151 ASN A CA 1
ATOM 1170 C C . ASN A 1 151 ? 9.529 14.082 8.379 1.00 46.84 151 ASN A C 1
ATOM 1172 O O . ASN A 1 151 ? 9.963 15.162 7.994 1.00 46.84 151 ASN A O 1
ATOM 1176 N N . ARG A 1 152 ? 10.335 13.186 8.983 1.00 46.97 152 ARG A N 1
ATOM 1177 C CA . ARG A 1 152 ? 11.809 13.273 9.021 1.00 46.97 152 ARG A CA 1
ATOM 1178 C C . ARG A 1 152 ? 12.411 13.298 7.613 1.00 46.97 152 ARG A C 1
ATOM 1180 O O . ARG A 1 152 ? 13.514 13.808 7.437 1.00 46.97 152 ARG A O 1
ATOM 1187 N N . TYR A 1 153 ? 11.687 12.762 6.637 1.00 53.00 153 TYR A N 1
ATOM 1188 C CA . TYR A 1 153 ? 12.022 12.836 5.227 1.00 53.00 153 TYR A CA 1
ATOM 1189 C C . TYR A 1 153 ? 11.039 13.822 4.572 1.00 53.00 153 TYR A C 1
ATOM 1191 O O . TYR A 1 153 ? 9.974 13.407 4.118 1.00 53.00 153 TYR A O 1
ATOM 1199 N N . PRO A 1 154 ? 11.332 15.142 4.588 1.00 44.41 154 PRO A N 1
ATOM 1200 C CA . PRO A 1 154 ? 10.461 16.160 3.984 1.00 44.41 154 PRO A CA 1
ATOM 1201 C C . PRO A 1 154 ? 10.245 15.929 2.476 1.00 44.41 154 PRO A C 1
ATOM 1203 O O . PRO A 1 154 ? 9.273 16.415 1.902 1.00 44.41 154 PRO A O 1
ATOM 1206 N N . SER A 1 155 ? 11.117 15.129 1.863 1.00 51.25 155 SER A N 1
ATOM 1207 C CA . SER A 1 155 ? 10.964 14.463 0.575 1.00 51.25 155 SER A CA 1
ATOM 1208 C C . SER A 1 155 ? 11.032 12.943 0.791 1.00 51.25 155 SER A C 1
ATOM 1210 O O . SER A 1 155 ? 11.767 12.461 1.650 1.00 51.25 155 SER A O 1
ATOM 1212 N N . GLY A 1 156 ? 10.330 12.148 -0.014 1.00 53.81 156 GLY A N 1
ATOM 1213 C CA . GLY A 1 156 ? 10.475 10.689 -0.080 1.00 53.81 156 GLY A CA 1
ATOM 1214 C C . GLY A 1 156 ? 11.894 10.201 -0.424 1.00 53.81 156 GLY A C 1
ATOM 1215 O O . GLY A 1 156 ? 12.123 8.991 -0.411 1.00 53.81 156 GLY A O 1
ATOM 1216 N N . GLU A 1 157 ? 12.853 11.106 -0.673 1.00 59.84 157 GLU A N 1
ATOM 1217 C CA . GLU A 1 157 ? 14.262 10.808 -0.962 1.00 59.84 157 GLU A CA 1
ATOM 1218 C C . GLU A 1 157 ? 14.902 9.904 0.084 1.00 59.84 157 GLU A C 1
ATOM 1220 O O . GLU A 1 157 ? 15.587 8.955 -0.284 1.00 59.84 157 GLU A O 1
ATOM 1225 N N . GLY A 1 158 ? 14.710 10.176 1.378 1.00 64.56 158 GLY A N 1
ATOM 1226 C CA . GLY A 1 158 ? 15.446 9.455 2.419 1.00 64.56 158 GLY A CA 1
ATOM 1227 C C . GLY A 1 158 ? 14.984 8.011 2.588 1.00 64.56 158 GLY A C 1
ATOM 1228 O O . GLY A 1 158 ? 15.815 7.111 2.653 1.00 64.56 158 GLY A O 1
ATOM 1229 N N . LEU A 1 159 ? 13.674 7.764 2.525 1.00 66.19 159 LEU A N 1
ATOM 1230 C CA . LEU A 1 159 ? 13.140 6.403 2.510 1.00 66.19 159 LEU A CA 1
ATOM 1231 C C . LEU A 1 159 ? 13.573 5.646 1.255 1.00 66.19 159 LEU A C 1
ATOM 1233 O O . LEU A 1 159 ? 13.937 4.477 1.306 1.00 66.19 159 LEU A O 1
ATOM 1237 N N . LYS A 1 160 ? 13.512 6.306 0.099 1.00 68.62 160 LYS A N 1
ATOM 1238 C CA . LYS A 1 160 ? 13.872 5.674 -1.168 1.00 68.62 160 LYS A CA 1
ATOM 1239 C C . LYS A 1 160 ? 15.363 5.431 -1.256 1.00 68.62 160 LYS A C 1
ATOM 1241 O O . LYS A 1 160 ? 15.760 4.425 -1.825 1.00 68.62 160 LYS A O 1
ATOM 1246 N N . LYS A 1 161 ? 16.187 6.301 -0.671 1.00 70.50 161 LYS A N 1
ATOM 1247 C CA . LYS A 1 161 ? 17.611 6.053 -0.468 1.00 70.50 161 LYS A CA 1
ATOM 1248 C C . LYS A 1 161 ? 17.813 4.846 0.440 1.00 70.50 161 LYS A C 1
ATOM 1250 O O . LYS A 1 161 ? 18.571 3.978 0.053 1.00 70.50 161 LYS A O 1
ATOM 1255 N N . GLU A 1 162 ? 17.100 4.731 1.558 1.00 72.50 162 GLU A N 1
ATOM 1256 C CA . GLU A 1 162 ? 17.180 3.545 2.424 1.00 72.50 162 GLU A CA 1
ATOM 1257 C C . GLU A 1 162 ? 16.777 2.263 1.683 1.00 72.50 162 GLU A C 1
ATOM 1259 O O . GLU A 1 162 ? 17.497 1.271 1.751 1.00 72.50 162 GLU A O 1
ATOM 1264 N N . PHE A 1 163 ? 15.700 2.288 0.892 1.00 74.00 163 PHE A N 1
ATOM 1265 C CA . PHE A 1 163 ? 15.323 1.148 0.056 1.00 74.00 163 PHE A CA 1
ATOM 1266 C C . PHE A 1 163 ? 16.322 0.859 -1.060 1.00 74.00 163 PHE A C 1
ATOM 1268 O O . PHE A 1 163 ? 16.575 -0.308 -1.336 1.00 74.00 163 PHE A O 1
ATOM 1275 N N . ARG A 1 164 ? 16.880 1.887 -1.710 1.00 71.44 164 ARG A N 1
ATOM 1276 C CA . ARG A 1 164 ? 17.884 1.730 -2.771 1.00 71.44 164 ARG A CA 1
ATOM 1277 C C . ARG A 1 164 ? 19.192 1.191 -2.207 1.00 71.44 164 ARG A C 1
ATOM 1279 O O . ARG A 1 164 ? 19.711 0.223 -2.748 1.00 71.44 164 ARG A O 1
ATOM 1286 N N . ASP A 1 165 ? 19.679 1.759 -1.108 1.00 72.00 165 ASP A N 1
ATOM 1287 C CA . ASP A 1 165 ? 20.865 1.303 -0.381 1.00 72.00 165 ASP A CA 1
ATOM 1288 C C . ASP A 1 165 ? 20.677 -0.154 0.070 1.00 72.00 165 ASP A C 1
ATOM 1290 O O . ASP A 1 165 ? 21.545 -0.994 -0.169 1.00 72.00 165 ASP A O 1
ATOM 1294 N N . TRP A 1 166 ? 19.509 -0.479 0.634 1.00 67.75 166 TRP A N 1
ATOM 1295 C CA . TRP A 1 166 ? 19.149 -1.848 0.992 1.00 67.75 166 TRP A CA 1
ATOM 1296 C C . TRP A 1 166 ? 19.085 -2.774 -0.230 1.00 67.75 166 TRP A C 1
ATOM 1298 O O . TRP A 1 166 ? 19.661 -3.858 -0.207 1.00 67.75 166 TRP A O 1
ATOM 1308 N N . SER A 1 167 ? 18.456 -2.339 -1.326 1.00 65.94 167 SER A N 1
ATOM 1309 C CA . SER A 1 167 ? 18.386 -3.115 -2.570 1.00 65.94 167 SER A CA 1
ATOM 1310 C C . SER A 1 167 ? 19.766 -3.336 -3.201 1.00 65.94 167 SER A C 1
ATOM 1312 O O . SER A 1 167 ? 20.012 -4.387 -3.778 1.00 65.94 167 SER A O 1
ATOM 1314 N N . ALA A 1 168 ? 20.698 -2.392 -3.039 1.00 67.50 168 ALA A N 1
ATOM 1315 C CA . ALA A 1 168 ? 22.079 -2.535 -3.489 1.00 67.50 168 ALA A CA 1
ATOM 1316 C C . ALA A 1 168 ? 22.869 -3.515 -2.603 1.00 67.50 168 ALA A C 1
ATOM 1318 O O . ALA A 1 168 ? 23.724 -4.245 -3.094 1.00 67.50 168 ALA A O 1
ATOM 1319 N N . HIS A 1 169 ? 22.569 -3.582 -1.300 1.00 63.09 169 HIS A N 1
ATOM 1320 C CA . HIS A 1 169 ? 23.117 -4.604 -0.392 1.00 63.09 169 HIS A CA 1
ATOM 1321 C C . HIS A 1 169 ? 22.504 -5.992 -0.624 1.00 63.09 169 HIS A C 1
ATOM 1323 O O . HIS A 1 169 ? 23.075 -7.010 -0.242 1.00 63.09 169 HIS A O 1
ATOM 1329 N N . TRP A 1 170 ? 21.378 -6.062 -1.324 1.00 60.53 170 TRP A N 1
ATOM 1330 C CA . TRP A 1 170 ? 20.735 -7.310 -1.711 1.00 60.53 170 TRP A CA 1
ATOM 1331 C C . TRP A 1 170 ? 21.609 -8.164 -2.653 1.00 60.53 170 TRP A C 1
ATOM 1333 O O . TRP A 1 170 ? 21.539 -9.395 -2.625 1.00 60.53 170 TRP A O 1
ATOM 1343 N N . GLU A 1 171 ? 22.512 -7.530 -3.414 1.00 56.72 171 GLU A N 1
ATOM 1344 C CA . GLU A 1 171 ? 23.524 -8.216 -4.230 1.00 56.72 171 GLU A CA 1
ATOM 1345 C C . GLU A 1 171 ? 24.623 -8.897 -3.388 1.00 56.72 171 GLU A C 1
ATOM 1347 O O . GLU A 1 171 ? 25.309 -9.790 -3.887 1.00 56.72 171 GLU A O 1
ATOM 1352 N N . THR A 1 172 ? 24.780 -8.537 -2.105 1.00 55.97 172 THR A N 1
ATOM 1353 C CA . THR A 1 172 ? 25.868 -9.028 -1.234 1.00 55.97 172 THR A CA 1
ATOM 1354 C C . THR A 1 172 ? 25.445 -10.115 -0.237 1.00 55.97 172 THR A C 1
ATOM 1356 O O . THR A 1 172 ? 26.307 -10.713 0.407 1.00 55.97 172 THR A O 1
ATOM 1359 N N . GLY A 1 173 ? 24.151 -10.460 -0.167 1.00 55.44 173 GLY A N 1
ATOM 1360 C CA . GLY A 1 173 ? 23.660 -11.688 0.476 1.00 55.44 173 GLY A CA 1
ATOM 1361 C C . GLY A 1 173 ? 22.836 -11.521 1.758 1.00 55.44 173 GLY A C 1
ATOM 1362 O O . GLY A 1 173 ? 22.183 -12.492 2.149 1.00 55.44 173 GLY A O 1
ATOM 1363 N N . ASP A 1 174 ? 22.789 -10.333 2.372 1.00 58.06 174 ASP A N 1
ATOM 1364 C CA . ASP A 1 174 ? 21.815 -10.039 3.435 1.00 58.06 174 ASP A CA 1
ATOM 1365 C C . ASP A 1 174 ? 20.461 -9.686 2.808 1.00 58.06 174 ASP A C 1
ATOM 1367 O O . ASP A 1 174 ? 20.337 -8.770 1.996 1.00 58.06 174 ASP A O 1
ATOM 1371 N N . ARG A 1 175 ? 19.434 -10.468 3.149 1.00 64.69 175 ARG A N 1
ATOM 1372 C CA . ARG A 1 175 ? 18.097 -10.387 2.539 1.00 64.69 175 ARG A CA 1
ATOM 1373 C C . ARG A 1 175 ? 17.066 -9.728 3.442 1.00 64.69 175 ARG A C 1
ATOM 1375 O O . ARG A 1 175 ? 15.870 -9.805 3.145 1.00 64.69 175 ARG A O 1
ATOM 1382 N N . THR A 1 176 ? 17.512 -9.132 4.543 1.00 66.06 176 THR A N 1
ATOM 1383 C CA . THR A 1 176 ? 16.645 -8.487 5.524 1.00 66.06 176 THR A CA 1
ATOM 1384 C C . THR A 1 176 ? 16.990 -7.012 5.654 1.00 66.06 176 THR A C 1
ATOM 1386 O O . THR A 1 176 ? 18.148 -6.617 5.600 1.00 66.06 176 THR A O 1
ATOM 1389 N N . GLY A 1 177 ? 15.967 -6.172 5.737 1.00 69.81 177 GLY A N 1
ATOM 1390 C CA . GLY A 1 177 ? 16.098 -4.738 5.983 1.00 69.81 177 GLY A CA 1
ATOM 1391 C C . GLY A 1 177 ? 14.988 -4.283 6.911 1.00 69.81 177 GLY A C 1
ATOM 1392 O O . GLY A 1 177 ? 13.985 -4.976 7.060 1.00 69.81 177 GLY A O 1
ATOM 1393 N N . SER A 1 178 ? 15.136 -3.126 7.547 1.00 73.62 178 SER A N 1
ATOM 1394 C CA . SER A 1 178 ? 14.059 -2.566 8.363 1.00 73.62 178 SER A CA 1
ATOM 1395 C C . SER A 1 178 ? 14.064 -1.052 8.321 1.00 73.62 178 SER A C 1
ATOM 1397 O O . SER A 1 178 ? 15.134 -0.448 8.290 1.00 73.62 178 SER A O 1
ATOM 1399 N N . ILE A 1 179 ? 12.878 -0.456 8.365 1.00 73.56 179 ILE A N 1
ATOM 1400 C CA . ILE A 1 179 ? 12.678 0.989 8.388 1.00 73.56 179 ILE A CA 1
ATOM 1401 C C . ILE A 1 179 ? 11.707 1.322 9.518 1.00 73.56 179 ILE A C 1
ATOM 1403 O O . ILE A 1 179 ? 10.695 0.649 9.714 1.00 73.56 179 ILE A O 1
ATOM 1407 N N . ASN A 1 180 ? 12.013 2.385 10.257 1.00 74.31 180 ASN A N 1
ATOM 1408 C CA . ASN A 1 180 ? 11.108 2.924 11.263 1.00 74.31 180 ASN A CA 1
ATOM 1409 C C . ASN A 1 180 ? 10.075 3.838 10.603 1.00 74.31 180 ASN A C 1
ATOM 1411 O O . ASN A 1 180 ? 10.421 4.782 9.892 1.00 74.31 180 ASN A O 1
ATOM 1415 N N . MET A 1 181 ? 8.804 3.570 10.872 1.00 74.50 181 MET A N 1
ATOM 1416 C CA . MET A 1 181 ? 7.663 4.301 10.336 1.00 74.50 181 MET A CA 1
ATOM 1417 C C . MET A 1 181 ? 6.849 4.935 11.460 1.00 74.50 181 MET A C 1
ATOM 1419 O O . MET A 1 181 ? 6.870 4.454 12.589 1.00 74.50 181 MET A O 1
ATOM 1423 N N . SER A 1 182 ? 6.146 6.028 11.172 1.00 69.56 182 SER A N 1
ATOM 1424 C CA . SER A 1 182 ? 5.272 6.683 12.150 1.00 69.56 182 SER A CA 1
ATOM 1425 C C . SER A 1 182 ? 3.874 6.082 12.075 1.00 69.56 182 SER A C 1
ATOM 1427 O O . SER A 1 182 ? 3.331 5.908 10.979 1.00 69.56 182 SER A O 1
ATOM 1429 N N . ALA A 1 183 ? 3.283 5.792 13.235 1.00 67.00 183 ALA A N 1
ATOM 1430 C CA . ALA A 1 183 ? 1.851 5.535 13.331 1.00 67.00 183 ALA A CA 1
ATOM 1431 C C . ALA A 1 183 ? 1.052 6.804 12.977 1.00 67.00 183 ALA A C 1
ATOM 1433 O O . ALA A 1 183 ? 1.533 7.924 13.148 1.00 67.00 183 ALA A O 1
ATOM 1434 N N . PHE A 1 184 ? -0.166 6.631 12.453 1.00 61.47 184 PHE A N 1
ATOM 1435 C CA . PHE A 1 184 ? -1.016 7.725 11.955 1.00 61.47 184 PHE A CA 1
ATOM 1436 C C . PHE A 1 184 ? -1.392 8.791 12.997 1.00 61.47 184 PHE A C 1
ATOM 1438 O O . PHE A 1 184 ? -1.676 9.927 12.627 1.00 61.47 184 PHE A O 1
ATOM 1445 N N . ASP A 1 185 ? -1.414 8.437 14.281 1.00 54.25 185 ASP A N 1
ATOM 1446 C CA . ASP A 1 185 ? -1.946 9.267 15.370 1.00 54.25 185 ASP A CA 1
ATOM 1447 C C . ASP A 1 185 ? -1.108 10.515 15.698 1.00 54.25 185 ASP A C 1
ATOM 1449 O O . ASP A 1 185 ? -1.553 11.358 16.474 1.00 54.25 185 ASP A O 1
ATOM 1453 N N . GLY A 1 186 ? 0.074 10.676 15.093 1.00 48.59 186 GLY A N 1
ATOM 1454 C CA . GLY A 1 186 ? 0.972 11.789 15.405 1.00 48.59 186 GLY A CA 1
ATOM 1455 C C . GLY A 1 186 ? 1.558 11.707 16.817 1.00 48.59 186 GLY A C 1
ATOM 1456 O O . GLY A 1 186 ? 2.302 12.605 17.217 1.00 48.59 186 GLY A O 1
ATOM 1457 N N . GLU A 1 187 ? 1.266 10.633 17.554 1.00 50.34 187 GLU A N 1
ATOM 1458 C CA . GLU A 1 187 ? 1.985 10.284 18.763 1.00 50.34 187 GLU A CA 1
ATOM 1459 C C . GLU A 1 187 ? 3.345 9.706 18.357 1.00 50.34 187 GLU A C 1
ATOM 1461 O O . GLU A 1 187 ? 3.530 9.163 17.266 1.00 50.34 187 GLU A O 1
ATOM 1466 N N . SER A 1 188 ? 4.339 9.828 19.233 1.00 55.72 188 SER A N 1
ATOM 1467 C CA . SER A 1 188 ? 5.728 9.398 19.005 1.00 55.72 188 SER A CA 1
ATOM 1468 C C . SER A 1 188 ? 5.908 7.877 18.830 1.00 55.72 188 SER A C 1
ATOM 1470 O O . SER A 1 188 ? 7.015 7.362 18.990 1.00 55.72 188 SER A O 1
ATOM 1472 N N . ASN A 1 189 ? 4.836 7.144 18.528 1.00 66.19 189 ASN A N 1
ATOM 1473 C CA . ASN A 1 189 ? 4.818 5.709 18.330 1.00 66.19 189 ASN A CA 1
ATOM 1474 C C . ASN A 1 189 ? 5.433 5.383 16.965 1.00 66.19 189 ASN A C 1
ATOM 1476 O O . ASN A 1 189 ? 4.808 5.511 15.908 1.00 66.19 189 ASN A O 1
ATOM 1480 N N . THR A 1 190 ? 6.698 4.967 16.987 1.00 72.94 190 THR A N 1
ATOM 1481 C CA . THR A 1 190 ? 7.362 4.409 15.811 1.00 72.94 190 THR A CA 1
ATOM 1482 C C . THR A 1 190 ? 7.095 2.916 15.720 1.00 72.94 190 THR A C 1
ATOM 1484 O O . THR A 1 190 ? 7.312 2.178 16.680 1.00 72.94 190 THR A O 1
ATOM 1487 N N . VAL A 1 191 ? 6.681 2.469 14.544 1.00 79.06 191 VAL A N 1
ATOM 1488 C CA . VAL A 1 191 ? 6.529 1.060 14.192 1.00 79.06 191 VAL A CA 1
ATOM 1489 C C . VAL A 1 191 ? 7.706 0.670 13.310 1.00 79.06 191 VAL A C 1
ATOM 1491 O O . VAL A 1 191 ? 7.983 1.340 12.317 1.00 79.06 191 VAL A O 1
ATOM 1494 N N . GLN A 1 192 ? 8.407 -0.409 13.648 1.00 84.00 192 GLN A N 1
ATOM 1495 C CA . GLN A 1 192 ? 9.468 -0.935 12.794 1.00 84.00 192 GLN A CA 1
ATOM 1496 C C . GLN A 1 192 ? 8.855 -1.873 11.752 1.00 84.00 192 GLN A C 1
ATOM 1498 O O . GLN A 1 192 ? 8.248 -2.883 12.105 1.00 84.00 192 GLN A O 1
ATOM 1503 N N . ILE A 1 193 ? 9.010 -1.538 10.472 1.00 82.94 193 ILE A N 1
ATOM 1504 C CA . ILE A 1 193 ? 8.625 -2.394 9.350 1.00 82.94 193 ILE A CA 1
ATOM 1505 C C . ILE A 1 193 ? 9.879 -3.089 8.828 1.00 82.94 193 ILE A C 1
ATOM 1507 O O . ILE A 1 193 ? 10.848 -2.430 8.453 1.00 82.94 193 ILE A O 1
ATOM 1511 N N . CYS A 1 194 ? 9.863 -4.416 8.801 1.00 84.19 194 CYS A N 1
ATOM 1512 C CA . CYS A 1 194 ? 10.914 -5.246 8.235 1.00 84.19 194 CYS A CA 1
ATOM 1513 C C . CYS A 1 194 ? 10.560 -5.680 6.817 1.00 84.19 194 CYS A C 1
ATOM 1515 O O . CYS A 1 194 ? 9.447 -6.111 6.539 1.00 84.19 194 CYS A O 1
ATOM 1517 N N . PHE A 1 195 ? 11.544 -5.633 5.935 1.00 78.00 195 PHE A N 1
ATOM 1518 C CA . PHE A 1 195 ? 11.461 -6.101 4.563 1.00 78.00 195 PHE A CA 1
ATOM 1519 C C . PHE A 1 195 ? 12.242 -7.402 4.482 1.00 78.00 195 PHE A C 1
ATOM 1521 O O . PHE A 1 195 ? 13.458 -7.429 4.680 1.00 78.00 195 PHE A O 1
ATOM 1528 N N . THR A 1 196 ? 11.530 -8.495 4.240 1.00 74.25 196 THR A N 1
ATOM 1529 C CA . THR A 1 196 ? 12.107 -9.830 4.113 1.00 74.25 196 THR A CA 1
ATOM 1530 C C . THR A 1 196 ? 11.908 -10.328 2.688 1.00 74.25 196 THR A C 1
ATOM 1532 O O . THR A 1 196 ? 10.905 -10.016 2.039 1.00 74.25 196 THR A O 1
ATOM 1535 N N . GLY A 1 197 ? 12.884 -11.089 2.188 1.00 63.78 197 GLY A N 1
ATOM 1536 C CA . GLY A 1 197 ? 12.696 -11.943 1.017 1.00 63.78 197 GLY A CA 1
ATOM 1537 C C . GLY A 1 197 ? 12.195 -11.217 -0.230 1.00 63.78 197 GLY A C 1
ATOM 1538 O O . GLY A 1 197 ? 11.167 -11.612 -0.779 1.00 63.78 197 GLY A O 1
ATOM 1539 N N . LEU A 1 198 ? 12.914 -10.191 -0.712 1.00 60.28 198 LEU A N 1
ATOM 1540 C CA . LEU A 1 198 ? 12.700 -9.805 -2.111 1.00 60.28 198 LEU A CA 1
ATOM 1541 C C . LEU A 1 198 ? 12.966 -11.023 -3.012 1.00 60.28 198 LEU A C 1
ATOM 1543 O O . LEU A 1 198 ? 13.574 -12.023 -2.616 1.00 60.28 198 LEU A O 1
ATOM 1547 N N . TRP A 1 199 ? 12.446 -10.967 -4.222 1.00 55.47 199 TRP A N 1
ATOM 1548 C CA . TRP A 1 199 ? 12.575 -12.031 -5.207 1.00 55.47 199 TRP A CA 1
ATOM 1549 C C . TRP A 1 199 ? 13.812 -11.754 -6.076 1.00 55.47 199 TRP A C 1
ATOM 1551 O O . TRP A 1 199 ? 14.183 -10.591 -6.238 1.00 55.47 199 TRP A O 1
ATOM 1561 N N . LYS A 1 200 ? 14.479 -12.803 -6.575 1.00 51.56 200 LYS A N 1
ATOM 1562 C CA . LYS A 1 200 ? 15.696 -12.675 -7.398 1.00 51.56 200 LYS A CA 1
ATOM 1563 C C . LYS A 1 200 ? 15.436 -12.086 -8.791 1.00 51.56 200 LYS A C 1
ATOM 1565 O O . LYS A 1 200 ? 14.286 -12.103 -9.283 1.00 51.56 200 LYS A O 1
#

Secondary structure (DSSP, 8-state):
-----PPPPPPEEGGGSEEEEEPPPTT--TTTTS---S--B--HHHHHHHHHTTT-TTS-PPPPEEETHHHHHHTTSS--SSS--PPPTTTTSTT-EEEEE-HHHHTTEEEE--TT-S-HHHHHHHTTEEEEEES-TTS---GGGEEE--TTSSSTHHHHHHHHHHHHHGGGT--EEEEEEEETTSSS-EEEEEEE----

Sequence (200 aa):
MNVPQYPFAPPIDFNHCFARWQIPRAGQTSLDARVTQTVWAQTSTDFVATVRDMNDIANGNSPLWLSGNSALLYAGIYRCRDIPMTPQYGLDSDAAVLSIILPSGLAKLRKVSDDGLLSQDESRRVGPIFGITLIDEGHPLVPRDYAYIPNRYPSGEGLKKEFRDWSAHWETGDRTGSINMSAFDGESNTVQICFTGLWK

Foldseek 3Di:
DDDPPDPADPAAEQLLKKKFKDQADVPDALLRREDPDFFFDDALVLFVVLLVCVVVPPPPHDTKIFGGPVNCCQCPLDHAPVQDADHDPPSLPQRMWMKMFGNVQVVQKDWHHNPPVDDPVSCSHCPRITGIGGPDPVRTHDQQRMWIADCVSSTSVVVSCQSNVVVVCVVVPDFKDWDWTDGRPPPPRTHIYMYGDDHD

pLDDT: mean 77.43, std 14.13, range [36.5, 96.25]